Protein AF-A0A432CMN3-F1 (afdb_monomer_lite)

Organism: NCBI:txid2497483

Radius of gyration: 29.43 Å; chains: 1; bounding box: 91×29×81 Å

pLDDT: mean 84.62, std 9.12, range [39.41, 92.88]

Secondary structure (DSSP, 8-state):
--------HHHHHHHHHHHHHHHHHHHHHHHHHHHHHHHHHHHHHHHHHHHHHHHHHHHHHHHHHHHHHHHHHT-S-HHHHHHHHHHHHHHHHHHHHHHHHHHHHHHHHHHHHHHHHHHHHHT-S-TTSHHHHHHHHHHHHHHHHHHHHHHHHHHHHHHHHHHHHHHHHHHHHHHHHHHHTGGG--HHHHHHHHHHHHHHHHHHHTT--

Structure (mmCIF, N/CA/C/O backbone):
data_AF-A0A432CMN3-F1
#
_entry.id   AF-A0A432CMN3-F1
#
loop_
_atom_site.group_PDB
_atom_site.id
_atom_site.type_symbol
_atom_site.label_atom_id
_atom_site.label_alt_id
_atom_site.label_comp_id
_atom_site.label_asym_id
_atom_site.label_entity_id
_atom_site.label_seq_id
_atom_site.pdbx_PDB_ins_code
_atom_site.Cartn_x
_atom_site.Cartn_y
_atom_site.Cartn_z
_atom_site.occupancy
_atom_site.B_iso_or_equiv
_atom_site.auth_seq_id
_atom_site.auth_comp_id
_atom_site.auth_asym_id
_atom_site.auth_atom_id
_atom_site.pdbx_PDB_model_num
ATOM 1 N N . MET A 1 1 ? 65.359 -0.705 -47.516 1.00 39.41 1 MET A N 1
ATOM 2 C CA . MET A 1 1 ? 64.298 -1.625 -47.061 1.00 39.41 1 MET A CA 1
ATOM 3 C C . MET A 1 1 ? 63.361 -0.829 -46.170 1.00 39.41 1 MET A C 1
ATOM 5 O O . MET A 1 1 ? 63.712 -0.574 -45.031 1.00 39.41 1 MET A O 1
ATOM 9 N N . ASN A 1 2 ? 62.244 -0.348 -46.722 1.00 42.97 2 ASN A N 1
ATOM 10 C CA . ASN A 1 2 ? 61.180 0.298 -45.952 1.00 42.97 2 ASN A CA 1
ATOM 11 C C . ASN A 1 2 ? 60.085 -0.745 -45.738 1.00 42.97 2 ASN A C 1
ATOM 13 O O . ASN A 1 2 ? 59.292 -0.998 -46.639 1.00 42.97 2 ASN A O 1
ATOM 17 N N . THR A 1 3 ? 60.070 -1.381 -44.573 1.00 46.91 3 THR A N 1
ATOM 18 C CA . THR A 1 3 ? 58.904 -2.129 -44.101 1.00 46.91 3 THR A CA 1
ATOM 19 C C . THR A 1 3 ? 57.932 -1.119 -43.507 1.00 46.91 3 THR A C 1
ATOM 21 O O . THR A 1 3 ? 58.149 -0.627 -42.400 1.00 46.91 3 THR A O 1
ATOM 24 N N . GLN A 1 4 ? 56.891 -0.757 -44.263 1.00 52.03 4 GLN A N 1
ATOM 25 C CA . GLN A 1 4 ? 55.704 -0.154 -43.660 1.00 52.03 4 GLN A CA 1
ATOM 26 C C . GLN A 1 4 ? 55.142 -1.150 -42.635 1.00 52.03 4 GLN A C 1
ATOM 28 O O . GLN A 1 4 ? 55.088 -2.342 -42.939 1.00 52.03 4 GLN A O 1
ATOM 33 N N . PRO A 1 5 ? 54.740 -0.701 -41.436 1.00 54.44 5 PRO A N 1
ATOM 34 C CA . PRO A 1 5 ? 54.029 -1.572 -40.521 1.00 54.44 5 PRO A CA 1
ATOM 35 C C . PRO A 1 5 ? 52.682 -1.911 -41.163 1.00 54.44 5 PRO A C 1
ATOM 37 O O . PRO A 1 5 ? 51.894 -1.009 -41.453 1.00 54.44 5 PRO A O 1
ATOM 40 N N . GLU A 1 6 ? 52.442 -3.196 -41.427 1.00 57.91 6 GLU A N 1
ATOM 41 C CA . GLU A 1 6 ? 51.113 -3.689 -41.780 1.00 57.91 6 GLU A CA 1
ATOM 42 C C . GLU A 1 6 ? 50.164 -3.303 -40.644 1.00 57.91 6 GLU A C 1
ATOM 44 O O . GLU A 1 6 ? 50.292 -3.758 -39.506 1.00 57.91 6 GLU A O 1
ATOM 49 N N . LEU A 1 7 ? 49.243 -2.386 -40.938 1.00 59.38 7 LEU A N 1
ATOM 50 C CA . LEU A 1 7 ? 48.128 -2.084 -40.056 1.00 59.38 7 LEU A CA 1
ATOM 51 C C . LEU A 1 7 ? 47.333 -3.381 -39.891 1.00 59.38 7 LEU A C 1
ATOM 53 O O . LEU A 1 7 ? 46.747 -3.870 -40.855 1.00 59.38 7 LEU A O 1
ATOM 57 N N . ASN A 1 8 ? 47.332 -3.941 -38.679 1.00 74.00 8 ASN A N 1
ATOM 58 C CA . ASN A 1 8 ? 46.497 -5.085 -38.324 1.00 74.00 8 ASN A CA 1
ATOM 59 C C . ASN A 1 8 ? 45.034 -4.624 -38.235 1.00 74.00 8 ASN A C 1
ATOM 61 O O . ASN A 1 8 ? 44.508 -4.320 -37.163 1.00 74.00 8 ASN A O 1
ATOM 65 N N . ILE A 1 9 ? 44.430 -4.484 -39.411 1.00 76.75 9 ILE A N 1
ATOM 66 C CA . ILE A 1 9 ? 43.058 -4.031 -39.618 1.00 76.75 9 ILE A CA 1
ATOM 67 C C . ILE A 1 9 ? 42.076 -5.029 -38.990 1.00 76.75 9 ILE A C 1
ATOM 69 O O . ILE A 1 9 ? 41.118 -4.607 -38.347 1.00 76.75 9 ILE A O 1
ATOM 73 N N . ASP A 1 10 ? 42.365 -6.327 -39.080 1.00 77.88 10 ASP A N 1
ATOM 74 C CA . ASP A 1 10 ? 41.528 -7.387 -38.509 1.00 77.88 10 ASP A CA 1
ATOM 75 C C . ASP A 1 10 ? 41.490 -7.303 -36.977 1.00 77.88 10 ASP A C 1
ATOM 77 O O . ASP A 1 10 ? 40.419 -7.220 -36.381 1.00 77.88 10 ASP A O 1
ATOM 81 N N . GLY A 1 11 ? 42.651 -7.157 -36.331 1.00 78.25 11 GLY A N 1
ATOM 82 C CA . GLY A 1 11 ? 42.733 -6.954 -34.882 1.00 78.25 11 GLY A CA 1
ATOM 83 C C . GLY A 1 11 ? 42.087 -5.646 -34.405 1.00 78.25 11 GLY A C 1
ATOM 84 O O . GLY A 1 11 ? 41.634 -5.552 -33.264 1.00 78.25 11 GLY A O 1
ATOM 85 N N . PHE A 1 12 ? 42.011 -4.621 -35.258 1.00 81.00 12 PHE A N 1
ATOM 86 C CA . PHE A 1 12 ? 41.266 -3.396 -34.958 1.00 81.00 12 PHE A CA 1
ATOM 87 C C . PHE A 1 12 ? 39.748 -3.624 -35.010 1.00 81.00 12 PHE A C 1
ATOM 89 O O . PHE A 1 12 ? 39.041 -3.201 -34.091 1.00 81.00 12 PHE A O 1
ATOM 96 N N . PHE A 1 13 ? 39.244 -4.324 -36.030 1.00 81.44 13 PHE A N 1
ATOM 97 C CA . PHE A 1 13 ? 37.825 -4.670 -36.135 1.00 81.44 13 PHE A CA 1
ATOM 98 C C . PHE A 1 13 ? 37.369 -5.617 -35.021 1.00 81.44 13 PHE A C 1
ATOM 100 O O . PHE A 1 13 ? 36.331 -5.359 -34.411 1.00 81.44 13 PHE A O 1
ATOM 107 N N . ASP A 1 14 ? 38.169 -6.625 -34.675 1.00 82.62 14 ASP A N 1
ATOM 108 C CA . ASP A 1 14 ? 37.874 -7.556 -33.579 1.00 82.62 14 ASP A CA 1
ATOM 109 C C . ASP A 1 14 ? 37.750 -6.833 -32.231 1.00 82.62 14 ASP A C 1
ATOM 111 O O . ASP A 1 14 ? 36.830 -7.094 -31.451 1.00 82.62 14 ASP A O 1
ATOM 115 N N . ASN A 1 15 ? 38.622 -5.854 -31.973 1.00 83.88 15 ASN A N 1
ATOM 116 C CA . ASN A 1 15 ? 38.548 -5.021 -30.771 1.00 83.88 15 ASN A CA 1
ATOM 117 C C . ASN A 1 15 ? 37.275 -4.162 -30.732 1.00 83.88 15 ASN A C 1
ATOM 119 O O . ASN A 1 15 ? 36.664 -3.998 -29.671 1.00 83.88 15 ASN A O 1
ATOM 123 N N . ILE A 1 16 ? 36.856 -3.615 -31.878 1.00 80.75 16 ILE A N 1
ATOM 124 C CA . ILE A 1 16 ? 35.612 -2.844 -31.984 1.00 80.75 16 ILE A CA 1
ATOM 125 C C . ILE A 1 16 ? 34.403 -3.743 -31.717 1.00 80.75 16 ILE A C 1
ATOM 127 O O . ILE A 1 16 ? 33.554 -3.383 -30.899 1.00 80.75 16 ILE A O 1
ATOM 131 N N . ILE A 1 17 ? 34.334 -4.905 -32.369 1.00 81.50 17 ILE A N 1
ATOM 132 C CA . ILE A 1 17 ? 33.237 -5.869 -32.217 1.00 81.50 17 ILE A CA 1
ATOM 133 C C . ILE A 1 17 ? 33.134 -6.313 -30.755 1.00 81.50 17 ILE A C 1
ATOM 135 O O . ILE A 1 17 ? 32.081 -6.138 -30.143 1.00 81.50 17 ILE A O 1
ATOM 139 N N . THR A 1 18 ? 34.247 -6.740 -30.153 1.00 84.88 18 THR A N 1
ATOM 140 C CA . THR A 1 18 ? 34.306 -7.176 -28.747 1.00 84.88 18 THR A CA 1
ATOM 141 C C . THR A 1 18 ? 33.832 -6.080 -27.782 1.00 84.88 18 THR A C 1
ATOM 143 O O . THR A 1 18 ? 33.110 -6.338 -26.815 1.00 84.88 18 THR A O 1
ATOM 146 N N . SER A 1 19 ? 34.198 -4.819 -28.040 1.00 84.69 19 SER A N 1
ATOM 147 C CA . SER A 1 19 ? 33.755 -3.670 -27.239 1.00 84.69 19 SER A CA 1
ATOM 148 C C . SER A 1 19 ? 32.240 -3.447 -27.329 1.00 84.69 19 SER A C 1
ATOM 150 O O . SER A 1 19 ? 31.579 -3.217 -26.309 1.00 84.69 19 SER A O 1
ATOM 152 N N . TYR A 1 20 ? 31.662 -3.548 -28.530 1.00 81.75 20 TYR A N 1
ATOM 153 C CA . TYR A 1 20 ? 30.214 -3.446 -28.719 1.00 81.75 20 TYR A CA 1
ATOM 154 C C . TYR A 1 20 ? 29.462 -4.613 -28.079 1.00 81.75 20 TYR A C 1
ATOM 156 O O . TYR A 1 20 ? 28.492 -4.371 -27.361 1.00 81.75 20 TYR A O 1
ATOM 164 N N . GLU A 1 21 ? 29.931 -5.847 -28.259 1.00 80.19 21 GLU A N 1
ATOM 165 C CA . GLU A 1 21 ? 29.356 -7.039 -27.628 1.00 80.19 21 GLU A CA 1
ATOM 166 C C . GLU A 1 21 ? 29.358 -6.919 -26.102 1.00 80.19 21 GLU A C 1
ATOM 168 O O . GLU A 1 21 ? 28.322 -7.114 -25.465 1.00 80.19 21 GLU A O 1
ATOM 173 N N . SER A 1 22 ? 30.470 -6.472 -25.507 1.00 82.94 22 SER A N 1
ATOM 174 C CA . SER A 1 22 ? 30.559 -6.232 -24.062 1.00 82.94 22 SER A CA 1
ATOM 175 C C . SER A 1 22 ? 29.538 -5.196 -23.578 1.00 82.94 22 SER A C 1
ATOM 177 O O . SER A 1 22 ? 28.920 -5.358 -22.523 1.00 82.94 22 SER A O 1
ATOM 179 N N . ARG A 1 23 ? 29.321 -4.118 -24.341 1.00 80.12 23 ARG A N 1
ATOM 180 C CA . ARG A 1 23 ? 28.322 -3.090 -24.006 1.00 80.12 23 ARG A CA 1
ATOM 181 C C . ARG A 1 23 ? 26.896 -3.622 -24.123 1.00 80.12 23 ARG A C 1
ATOM 183 O O . ARG A 1 23 ? 26.091 -3.343 -23.238 1.00 80.12 23 ARG A O 1
ATOM 190 N N . ILE A 1 24 ? 26.593 -4.393 -25.167 1.00 80.88 24 ILE A N 1
ATOM 191 C CA . ILE A 1 24 ? 25.286 -5.041 -25.353 1.00 80.88 24 ILE A CA 1
ATOM 192 C C . ILE A 1 24 ? 25.012 -6.002 -24.198 1.00 80.88 24 ILE A C 1
ATOM 194 O O . ILE A 1 24 ? 23.943 -5.938 -23.593 1.00 80.88 24 ILE A O 1
ATOM 198 N N . GLN A 1 25 ? 25.994 -6.825 -23.832 1.00 82.75 25 GLN A N 1
ATOM 199 C CA . GLN A 1 25 ? 25.872 -7.768 -22.727 1.00 82.75 25 GLN A CA 1
ATOM 200 C C . GLN A 1 25 ? 25.609 -7.048 -21.399 1.00 82.75 25 GLN A C 1
ATOM 202 O O . GLN A 1 25 ? 24.698 -7.427 -20.670 1.00 82.75 25 GLN A O 1
ATOM 207 N N . LYS A 1 26 ? 26.324 -5.950 -21.111 1.00 85.06 26 LYS A N 1
ATOM 208 C CA . LYS A 1 26 ? 26.058 -5.118 -19.923 1.00 85.06 26 LYS A CA 1
ATOM 209 C C . LYS A 1 26 ? 24.624 -4.585 -19.901 1.00 85.06 26 LYS A C 1
ATOM 211 O O . LYS A 1 26 ? 23.975 -4.646 -18.861 1.00 85.06 26 LYS A O 1
ATOM 216 N N . ILE A 1 27 ? 24.118 -4.090 -21.033 1.00 82.06 27 ILE A N 1
ATOM 217 C CA . ILE A 1 27 ? 22.735 -3.597 -21.146 1.00 82.06 27 ILE A CA 1
ATOM 218 C C . ILE A 1 27 ? 21.735 -4.733 -20.888 1.00 82.06 27 ILE A C 1
ATOM 220 O O . ILE A 1 27 ? 20.786 -4.554 -20.126 1.00 82.06 27 ILE A O 1
ATOM 224 N N . GLN A 1 28 ? 21.963 -5.914 -21.468 1.00 82.19 28 GLN A N 1
ATOM 225 C CA . GLN A 1 28 ? 21.121 -7.091 -21.246 1.00 82.19 28 GLN A CA 1
ATOM 226 C C . GLN A 1 28 ? 21.107 -7.519 -19.774 1.00 82.19 28 GLN A C 1
ATOM 228 O O . GLN A 1 28 ? 20.029 -7.717 -19.215 1.00 82.19 28 GLN A O 1
ATOM 233 N N . THR A 1 29 ? 22.271 -7.588 -19.121 1.00 85.50 29 THR A N 1
ATOM 234 C CA . THR A 1 29 ? 22.374 -7.912 -17.690 1.00 85.50 29 THR A CA 1
ATOM 235 C C . THR A 1 29 ? 21.619 -6.906 -16.821 1.00 85.50 29 THR A C 1
ATOM 237 O O . THR A 1 29 ? 20.945 -7.305 -15.872 1.00 85.50 29 THR A O 1
ATOM 240 N N . VAL A 1 30 ? 21.684 -5.609 -17.142 1.00 83.69 30 VAL A N 1
ATOM 241 C CA . VAL A 1 30 ? 20.944 -4.568 -16.410 1.00 83.69 30 VAL A CA 1
ATOM 242 C C . VAL A 1 30 ? 19.432 -4.765 -16.544 1.00 83.69 30 VAL A C 1
ATOM 244 O O . VAL A 1 30 ? 18.728 -4.709 -15.537 1.00 83.69 30 VAL A O 1
ATOM 247 N N . PHE A 1 31 ? 18.923 -5.058 -17.745 1.00 83.50 31 PHE A N 1
ATOM 248 C CA . PHE A 1 31 ? 17.491 -5.312 -17.935 1.00 83.50 31 PHE A CA 1
ATOM 249 C C . PHE A 1 31 ? 17.013 -6.591 -17.244 1.00 83.50 31 PHE A C 1
ATOM 251 O O . PHE A 1 31 ? 15.987 -6.554 -16.571 1.00 83.50 31 PHE A O 1
ATOM 258 N N . GLN A 1 32 ? 17.777 -7.681 -17.322 1.00 85.56 32 GLN A N 1
ATOM 259 C CA . GLN A 1 32 ? 17.473 -8.915 -16.584 1.00 85.56 32 GLN A CA 1
ATOM 260 C C . GLN A 1 32 ? 17.449 -8.675 -15.068 1.00 85.56 32 GLN A C 1
ATOM 262 O O . GLN A 1 32 ? 16.545 -9.124 -14.369 1.00 85.56 32 GLN A O 1
ATOM 267 N N . SER A 1 33 ? 18.409 -7.903 -14.553 1.00 82.81 33 SER A N 1
ATOM 268 C CA . SER A 1 33 ? 18.442 -7.531 -13.133 1.00 82.81 33 SER A CA 1
ATOM 269 C C . SER A 1 33 ? 17.218 -6.698 -12.735 1.00 82.81 33 SER A C 1
ATOM 271 O O . SER A 1 33 ? 16.654 -6.909 -11.666 1.00 82.81 33 SER A O 1
ATOM 273 N N . SER A 1 34 ? 16.764 -5.786 -13.601 1.00 80.81 34 SER A N 1
ATOM 274 C CA . SER A 1 34 ? 15.552 -4.986 -13.375 1.00 80.81 34 SER A CA 1
ATOM 275 C C . SER A 1 34 ? 14.272 -5.830 -13.353 1.00 80.81 34 SER A C 1
ATOM 277 O O . SER A 1 34 ? 13.372 -5.556 -12.557 1.00 80.81 34 SER A O 1
ATOM 279 N N . GLU A 1 35 ? 14.173 -6.844 -14.212 1.00 82.00 35 GLU A N 1
ATOM 280 C CA . GLU A 1 35 ? 13.052 -7.793 -14.223 1.00 82.00 35 GLU A CA 1
ATOM 281 C C . GLU A 1 35 ? 13.011 -8.588 -12.903 1.00 82.00 35 GLU A C 1
ATOM 283 O O . GLU A 1 35 ? 11.974 -8.616 -12.240 1.00 82.00 35 GLU A O 1
ATOM 288 N N . ASN A 1 36 ? 14.161 -9.085 -12.433 1.00 82.12 36 ASN A N 1
ATOM 289 C CA . ASN A 1 36 ? 14.278 -9.777 -11.140 1.00 82.12 36 ASN A CA 1
ATOM 290 C C . ASN A 1 36 ? 13.918 -8.879 -9.939 1.00 82.12 36 ASN A C 1
ATOM 292 O O . ASN A 1 36 ? 13.285 -9.331 -8.982 1.00 82.12 36 ASN A O 1
ATOM 296 N N . ILE A 1 37 ? 14.306 -7.596 -9.967 1.00 82.38 37 ILE A N 1
ATOM 297 C CA . ILE A 1 37 ? 13.928 -6.613 -8.933 1.00 82.38 37 ILE A CA 1
ATOM 298 C C . ILE A 1 37 ? 12.411 -6.413 -8.912 1.00 82.38 37 ILE A C 1
ATOM 300 O O . ILE A 1 37 ? 11.815 -6.309 -7.839 1.00 82.38 37 ILE A O 1
ATOM 304 N N . THR A 1 38 ? 11.780 -6.378 -10.084 1.00 81.50 38 THR A N 1
ATOM 305 C CA . THR A 1 38 ? 10.327 -6.226 -10.207 1.00 81.50 38 THR A CA 1
ATOM 306 C C . THR A 1 38 ? 9.607 -7.431 -9.601 1.00 81.50 38 THR A C 1
ATOM 308 O O . THR A 1 38 ? 8.722 -7.257 -8.767 1.00 81.50 38 THR A O 1
ATOM 311 N N . GLU A 1 39 ? 10.033 -8.651 -9.932 1.00 83.19 39 GLU A N 1
ATOM 312 C CA . GLU A 1 39 ? 9.494 -9.884 -9.342 1.00 83.19 39 GLU A CA 1
ATOM 313 C C . GLU A 1 39 ? 9.675 -9.917 -7.814 1.00 83.19 39 GLU A C 1
ATOM 315 O O . GLU A 1 39 ? 8.724 -10.155 -7.065 1.00 83.19 39 GLU A O 1
ATOM 320 N N . SER A 1 40 ? 10.870 -9.562 -7.336 1.00 84.25 40 SER A N 1
ATOM 321 C CA . SER A 1 40 ? 11.162 -9.445 -5.901 1.00 84.25 40 SER A CA 1
ATOM 322 C C . SER A 1 40 ? 10.275 -8.399 -5.211 1.00 84.25 40 SER A C 1
ATOM 324 O O . SER A 1 40 ? 9.876 -8.585 -4.062 1.00 84.25 40 SER A O 1
ATOM 326 N N . SER A 1 41 ? 9.918 -7.319 -5.910 1.00 85.38 41 SER A N 1
ATOM 327 C CA . SER A 1 41 ? 9.038 -6.267 -5.389 1.00 85.38 41 SER A CA 1
ATOM 328 C C . SER A 1 41 ? 7.590 -6.741 -5.240 1.00 85.38 41 SER A C 1
ATOM 330 O O . SER A 1 41 ? 6.938 -6.380 -4.262 1.00 85.38 41 SER A O 1
ATOM 332 N N . TYR A 1 42 ? 7.090 -7.599 -6.136 1.00 86.69 42 TYR A N 1
ATOM 333 C CA . TYR A 1 42 ? 5.781 -8.242 -5.953 1.00 86.69 42 TYR A CA 1
ATOM 334 C C . TYR A 1 42 ? 5.784 -9.256 -4.803 1.00 86.69 42 TYR A C 1
ATOM 336 O O . TYR A 1 42 ? 4.806 -9.349 -4.064 1.00 86.69 42 TYR A O 1
ATOM 344 N N . SER A 1 43 ? 6.884 -9.983 -4.597 1.00 87.75 43 SER A N 1
ATOM 345 C CA . SER A 1 43 ? 7.038 -10.834 -3.408 1.00 87.75 43 SER A CA 1
ATOM 346 C C . SER A 1 43 ? 7.000 -10.000 -2.120 1.00 87.75 43 SER A C 1
ATOM 348 O O . SER A 1 43 ? 6.259 -10.310 -1.184 1.00 87.75 43 SER A O 1
ATOM 350 N N . LEU A 1 44 ? 7.708 -8.865 -2.105 1.00 87.00 44 LEU A N 1
ATOM 351 C CA . LEU A 1 44 ? 7.647 -7.905 -1.004 1.00 87.00 44 LEU A CA 1
ATOM 352 C C . LEU A 1 44 ? 6.228 -7.349 -0.805 1.00 87.00 44 LEU A C 1
ATOM 354 O O . LEU A 1 44 ? 5.796 -7.211 0.336 1.00 87.00 44 LEU A O 1
ATOM 358 N N . PHE A 1 45 ? 5.481 -7.090 -1.883 1.00 88.00 45 PHE A N 1
ATOM 359 C CA . PHE A 1 45 ? 4.066 -6.707 -1.812 1.00 88.00 45 PHE A CA 1
ATOM 360 C C . PHE A 1 45 ? 3.222 -7.770 -1.106 1.00 88.00 45 PHE A C 1
ATOM 362 O O . PHE A 1 45 ? 2.420 -7.425 -0.241 1.00 88.00 45 PHE A O 1
ATOM 369 N N . GLY A 1 46 ? 3.449 -9.054 -1.392 1.00 86.75 46 GLY A N 1
ATOM 370 C CA . GLY A 1 46 ? 2.808 -10.151 -0.665 1.00 86.75 46 GLY A CA 1
ATOM 371 C C . GLY A 1 46 ? 3.070 -10.087 0.844 1.00 86.75 46 GLY A C 1
ATOM 372 O O . GLY A 1 46 ? 2.134 -10.186 1.637 1.00 86.75 46 GLY A O 1
ATOM 373 N N . ASN A 1 47 ? 4.319 -9.841 1.247 1.00 87.88 47 ASN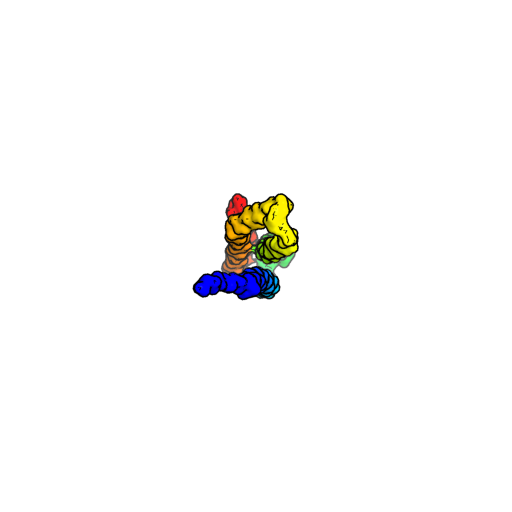 A N 1
ATOM 374 C CA . ASN A 1 47 ? 4.683 -9.702 2.660 1.00 87.88 47 ASN A CA 1
ATOM 375 C C . ASN A 1 47 ? 4.029 -8.479 3.312 1.00 87.88 47 ASN A C 1
ATOM 377 O O . ASN A 1 47 ? 3.476 -8.595 4.402 1.00 87.88 47 ASN A O 1
ATOM 381 N N . VAL A 1 48 ? 4.039 -7.330 2.632 1.00 87.12 48 VAL A N 1
ATOM 382 C CA . VAL A 1 48 ? 3.379 -6.106 3.106 1.00 87.12 48 VAL A CA 1
ATOM 383 C C . VAL A 1 48 ? 1.885 -6.341 3.300 1.00 87.12 48 VAL A C 1
ATOM 385 O O . VAL A 1 48 ? 1.355 -6.033 4.362 1.00 87.12 48 VAL A O 1
ATOM 388 N N . ASN A 1 49 ? 1.213 -6.937 2.316 1.00 87.56 49 ASN A N 1
ATOM 389 C CA . ASN A 1 49 ? -0.207 -7.259 2.405 1.00 87.56 49 ASN A CA 1
ATOM 390 C C . ASN A 1 49 ? -0.499 -8.209 3.580 1.00 87.56 49 ASN A C 1
ATOM 392 O O . ASN A 1 49 ? -1.472 -8.023 4.307 1.00 87.56 49 ASN A O 1
ATOM 396 N N . ASN A 1 50 ? 0.359 -9.203 3.820 1.00 88.88 50 ASN A N 1
ATOM 397 C CA . ASN A 1 50 ? 0.222 -10.081 4.981 1.00 88.88 50 ASN A CA 1
ATOM 398 C C . ASN A 1 50 ? 0.355 -9.304 6.298 1.00 88.88 50 ASN A C 1
ATOM 400 O O . ASN A 1 50 ? -0.519 -9.430 7.153 1.00 88.88 50 ASN A O 1
ATOM 404 N N . SER A 1 51 ? 1.373 -8.451 6.438 1.00 88.81 51 SER A N 1
ATOM 405 C CA . SER A 1 51 ? 1.557 -7.621 7.636 1.00 88.81 51 SER A CA 1
ATOM 406 C C . SER A 1 51 ? 0.393 -6.653 7.864 1.00 88.81 51 SER A C 1
ATOM 408 O O . SER A 1 51 ? -0.072 -6.507 8.991 1.00 88.81 51 SER A O 1
ATOM 410 N N . LEU A 1 52 ? -0.136 -6.025 6.810 1.00 89.06 52 LEU A N 1
ATOM 411 C CA . LEU A 1 52 ? -1.320 -5.166 6.914 1.00 89.06 52 LEU A CA 1
ATOM 412 C C . LEU A 1 52 ? -2.551 -5.952 7.388 1.00 89.06 52 LEU A C 1
ATOM 414 O O . LEU A 1 52 ? -3.290 -5.475 8.247 1.00 89.06 52 LEU A O 1
ATOM 418 N N . ASN A 1 53 ? -2.746 -7.175 6.888 1.00 87.94 53 ASN A N 1
ATOM 419 C CA . ASN A 1 53 ? -3.831 -8.048 7.341 1.00 87.94 53 ASN A CA 1
ATOM 420 C C . ASN A 1 53 ? -3.669 -8.480 8.807 1.00 87.94 53 ASN A C 1
ATOM 422 O O . ASN A 1 53 ? -4.663 -8.579 9.525 1.00 87.94 53 ASN A O 1
ATOM 426 N N . GLU A 1 54 ? -2.447 -8.751 9.270 1.00 90.50 54 GLU A N 1
ATOM 427 C CA . GLU A 1 54 ? -2.178 -9.061 10.681 1.00 90.50 54 GLU A CA 1
ATOM 428 C C . GLU A 1 54 ? -2.547 -7.888 11.596 1.00 90.50 54 GLU A C 1
ATOM 430 O O . GLU A 1 54 ? -3.217 -8.088 12.610 1.00 90.50 54 GLU A O 1
ATOM 435 N N . LEU A 1 55 ? -2.205 -6.664 11.190 1.00 89.50 55 LEU A N 1
ATOM 436 C CA . LEU A 1 55 ? -2.571 -5.444 11.908 1.00 89.50 55 LEU A CA 1
ATOM 437 C C . LEU A 1 55 ? -4.096 -5.254 11.972 1.00 89.50 55 LEU A C 1
ATOM 439 O O . LEU A 1 55 ? -4.629 -4.916 13.029 1.00 89.50 55 LEU A O 1
ATOM 443 N N . THR A 1 56 ? -4.828 -5.526 10.888 1.00 85.88 56 THR A N 1
ATOM 444 C CA . THR A 1 56 ? -6.302 -5.501 10.910 1.00 85.88 56 THR A CA 1
ATOM 445 C C . THR A 1 56 ? -6.873 -6.530 11.890 1.00 85.88 56 THR A C 1
ATOM 447 O O . THR A 1 56 ? -7.738 -6.187 12.699 1.00 85.88 56 THR A O 1
ATOM 450 N N . LYS A 1 57 ? -6.354 -7.766 11.886 1.00 88.81 57 LYS A N 1
ATOM 451 C CA . LYS A 1 57 ? -6.796 -8.833 12.803 1.00 88.81 57 LYS A CA 1
ATOM 452 C C . LYS A 1 57 ? -6.600 -8.465 14.271 1.00 88.81 57 LYS A C 1
ATOM 454 O O . LYS A 1 57 ? -7.426 -8.821 15.108 1.00 88.81 57 LYS A O 1
ATOM 459 N N . GLU A 1 58 ? -5.531 -7.747 14.601 1.00 91.19 58 GLU A N 1
ATOM 460 C CA . GLU A 1 58 ? -5.289 -7.276 15.966 1.00 91.19 58 GLU A CA 1
ATOM 461 C C . GLU A 1 58 ? -6.438 -6.386 16.472 1.00 91.19 58 GLU A C 1
ATOM 463 O O . GLU A 1 58 ? -6.974 -6.600 17.565 1.00 91.19 58 GLU A O 1
ATOM 468 N N . ILE A 1 59 ? -6.895 -5.446 15.639 1.00 87.94 59 ILE A N 1
ATOM 469 C CA . ILE A 1 59 ? -8.028 -4.571 15.964 1.00 87.94 59 ILE A CA 1
ATOM 470 C C . ILE A 1 59 ? -9.322 -5.385 16.082 1.00 87.94 59 ILE A C 1
ATOM 472 O O . ILE A 1 59 ? -10.106 -5.163 17.009 1.00 87.94 59 ILE A O 1
ATOM 476 N N . GLU A 1 60 ? -9.551 -6.354 15.192 1.00 89.38 60 GLU A N 1
ATOM 477 C CA . GLU A 1 60 ? -10.723 -7.238 15.245 1.00 89.38 60 GLU A CA 1
ATOM 478 C C . GLU A 1 60 ? -10.790 -8.041 16.552 1.00 89.38 60 GLU A C 1
ATOM 480 O O . GLU A 1 60 ? -11.867 -8.172 17.148 1.00 89.38 60 GLU A O 1
ATOM 485 N N . ILE A 1 61 ? -9.647 -8.534 17.039 1.00 91.44 61 ILE A N 1
ATOM 486 C CA . ILE A 1 61 ? -9.542 -9.252 18.315 1.00 91.44 61 ILE A CA 1
ATOM 487 C C . ILE A 1 61 ? -9.910 -8.327 19.478 1.00 91.44 61 ILE A C 1
ATOM 489 O O . ILE A 1 61 ? -10.744 -8.687 20.316 1.00 91.44 61 ILE A O 1
ATOM 493 N N . LEU A 1 62 ? -9.327 -7.126 19.539 1.00 91.00 62 LEU A N 1
ATOM 494 C CA . LEU A 1 62 ? -9.626 -6.161 20.601 1.00 91.00 62 LEU A CA 1
ATOM 495 C C . LEU A 1 62 ? -11.095 -5.721 20.576 1.00 91.00 62 LEU A C 1
ATOM 497 O O . LEU A 1 62 ? -11.741 -5.650 21.623 1.00 91.00 62 LEU A O 1
ATOM 501 N N . ASN A 1 63 ? -11.650 -5.488 19.389 1.00 89.69 63 ASN A N 1
ATOM 502 C CA . ASN A 1 63 ? -13.057 -5.152 19.207 1.00 89.69 63 ASN A CA 1
ATOM 503 C C . ASN A 1 63 ? -13.985 -6.287 19.656 1.00 89.69 63 ASN A C 1
ATOM 505 O O . ASN A 1 63 ? -14.972 -6.038 20.345 1.00 89.69 63 ASN A O 1
ATOM 509 N N . SER A 1 64 ? -13.656 -7.537 19.327 1.00 89.06 64 SER A N 1
ATOM 510 C CA . SER A 1 64 ? -14.437 -8.700 19.764 1.00 89.06 64 SER A CA 1
ATOM 511 C C . SER A 1 64 ? -14.470 -8.797 21.292 1.00 89.06 64 SER A C 1
ATOM 513 O O . SER A 1 64 ? -15.545 -8.887 21.886 1.00 89.06 64 SER A O 1
ATOM 515 N N . ARG A 1 65 ? -13.313 -8.634 21.949 1.00 89.81 65 ARG A N 1
ATOM 516 C CA . ARG A 1 65 ? -13.208 -8.592 23.420 1.00 89.81 65 ARG A CA 1
ATOM 517 C C . ARG A 1 65 ? -14.003 -7.441 24.038 1.00 89.81 65 ARG A C 1
ATOM 519 O O . ARG A 1 65 ? -14.622 -7.602 25.094 1.00 89.81 65 ARG A O 1
ATOM 526 N N . LEU A 1 66 ? -13.994 -6.274 23.397 1.00 88.81 66 LEU A N 1
ATOM 527 C CA . LEU A 1 66 ? -14.738 -5.106 23.862 1.00 88.81 66 LEU A CA 1
ATOM 528 C C . LEU A 1 66 ? -16.249 -5.333 23.7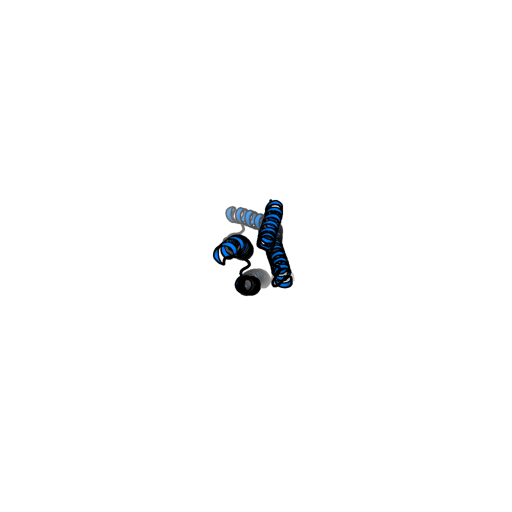32 1.00 88.81 66 LEU A C 1
ATOM 530 O O . LEU A 1 66 ? -16.997 -5.044 24.665 1.00 88.81 66 LEU A O 1
ATOM 534 N N . SER A 1 67 ? -16.689 -5.915 22.615 1.00 87.44 67 SER A N 1
ATOM 535 C CA . SER A 1 67 ? -18.084 -6.293 22.384 1.00 87.44 67 SER A CA 1
ATOM 536 C C . SER A 1 67 ? -18.588 -7.281 23.440 1.00 87.44 67 SER A C 1
ATOM 538 O O . SER A 1 67 ? -19.660 -7.080 24.010 1.00 87.44 67 SER A O 1
ATOM 540 N N . GLU A 1 68 ? -17.794 -8.304 23.766 1.00 86.00 68 GLU A N 1
ATOM 541 C CA . GLU A 1 68 ? -18.118 -9.275 24.817 1.00 86.00 68 GLU A CA 1
ATOM 542 C C . GLU A 1 68 ? -18.224 -8.628 26.201 1.00 86.00 68 GLU A C 1
ATOM 544 O O . GLU A 1 68 ? -19.166 -8.913 26.942 1.00 86.00 68 GLU A O 1
ATOM 549 N N . THR A 1 69 ? -17.289 -7.738 26.545 1.00 85.19 69 THR A N 1
ATOM 550 C CA . THR A 1 69 ? -17.313 -6.991 27.813 1.00 85.19 69 THR A CA 1
ATOM 551 C C . THR A 1 69 ? -18.590 -6.156 27.925 1.00 85.19 69 THR A C 1
ATOM 553 O O . THR A 1 69 ? -19.305 -6.227 28.922 1.00 85.19 69 THR A O 1
ATOM 556 N N . LEU A 1 70 ? -18.947 -5.415 26.875 1.00 83.94 70 LEU A N 1
ATOM 557 C CA . LEU A 1 70 ? -20.163 -4.598 26.859 1.00 83.94 70 LEU A CA 1
ATOM 558 C C . LEU A 1 70 ? -21.443 -5.437 26.927 1.00 83.94 70 LEU A C 1
ATOM 560 O O . LEU A 1 70 ? -22.406 -5.026 27.575 1.00 83.94 70 LEU A O 1
ATOM 564 N N . ALA A 1 71 ? -21.452 -6.606 26.281 1.00 81.44 71 ALA A N 1
ATOM 565 C CA . ALA A 1 71 ? -22.583 -7.525 26.310 1.00 81.44 71 ALA A CA 1
ATOM 566 C C . ALA A 1 71 ? -22.812 -8.108 27.712 1.00 81.44 71 ALA A C 1
ATOM 568 O O . ALA A 1 71 ? -23.956 -8.148 28.162 1.00 81.44 71 ALA A O 1
ATOM 569 N N . LYS A 1 72 ? -21.743 -8.502 28.420 1.00 80.56 72 LYS A N 1
ATOM 570 C CA . LYS A 1 72 ? -21.822 -9.012 29.803 1.00 80.56 72 LYS A CA 1
ATOM 571 C C . LYS A 1 72 ? -22.406 -7.984 30.770 1.00 80.56 72 LYS A C 1
ATOM 573 O O . LYS A 1 72 ? -23.187 -8.346 31.642 1.00 80.56 72 LYS A O 1
ATOM 578 N N . ASN A 1 73 ? -22.078 -6.712 30.568 1.00 75.38 73 ASN A N 1
ATOM 579 C CA . ASN A 1 73 ? -22.481 -5.631 31.468 1.00 75.38 73 ASN A CA 1
ATOM 580 C C . ASN A 1 73 ? -23.817 -4.979 31.099 1.00 75.38 73 ASN A C 1
ATOM 582 O O . ASN A 1 73 ? -24.309 -4.118 31.824 1.00 75.38 73 ASN A O 1
ATOM 586 N N . GLY A 1 74 ? -24.406 -5.351 29.957 1.00 71.25 74 GLY A N 1
ATOM 587 C CA . GLY A 1 74 ? -25.624 -4.722 29.446 1.00 71.25 74 GLY A CA 1
ATOM 588 C C . GLY A 1 74 ? -25.459 -3.233 29.104 1.00 71.25 74 GLY A C 1
ATOM 589 O O . GLY A 1 74 ? -26.456 -2.538 28.913 1.00 71.25 74 GLY A O 1
ATOM 590 N N . SER A 1 75 ? -24.221 -2.733 29.013 1.00 72.19 75 SER A N 1
ATOM 591 C CA . SER A 1 75 ? -23.908 -1.298 28.942 1.00 72.19 75 SER A CA 1
ATOM 592 C C . SER A 1 75 ? -24.266 -0.646 27.603 1.00 72.19 75 SER A C 1
ATOM 594 O O . SER A 1 75 ? -24.410 0.576 27.528 1.00 72.19 75 SER A O 1
ATOM 596 N N . LEU A 1 76 ? -24.394 -1.432 26.527 1.00 78.06 76 LEU A N 1
ATOM 597 C CA . LEU A 1 76 ? -24.760 -0.941 25.198 1.00 78.06 76 LEU A CA 1
ATOM 598 C C . LEU A 1 76 ? -25.427 -2.038 24.362 1.00 78.06 76 LEU A C 1
ATOM 600 O O . LEU A 1 76 ? -24.975 -3.181 24.329 1.00 78.06 76 LEU A O 1
ATOM 604 N N . ARG A 1 77 ? -26.482 -1.683 23.622 1.00 81.00 77 ARG A N 1
ATOM 605 C CA . ARG A 1 77 ? -27.087 -2.593 22.643 1.00 81.00 77 ARG A CA 1
ATOM 606 C C . ARG A 1 77 ? -26.081 -2.889 21.533 1.00 81.00 77 ARG A C 1
ATOM 608 O O . ARG A 1 77 ? -25.523 -1.971 20.936 1.00 81.00 77 ARG A O 1
ATOM 615 N N . LYS A 1 78 ? -25.938 -4.167 21.176 1.00 81.69 78 LYS A N 1
ATOM 616 C CA . LYS A 1 78 ? -25.039 -4.637 20.105 1.00 81.69 78 LYS A CA 1
ATOM 617 C C . LYS A 1 78 ? -25.179 -3.842 18.798 1.00 81.69 78 LYS A C 1
ATOM 619 O O . LYS A 1 78 ? -24.181 -3.524 18.167 1.00 81.69 78 LYS A O 1
ATOM 624 N N . LYS A 1 79 ? -26.408 -3.483 18.408 1.00 83.75 79 LYS A N 1
ATOM 625 C CA . LYS A 1 79 ? -26.669 -2.698 17.189 1.00 83.75 79 LYS A CA 1
ATOM 626 C C . LYS A 1 79 ? -26.020 -1.309 17.233 1.00 83.75 79 LYS A C 1
ATOM 628 O O . LYS A 1 79 ? -25.397 -0.898 16.256 1.00 83.75 79 LYS A O 1
ATOM 633 N N . ASP A 1 80 ? -26.152 -0.608 18.355 1.00 82.25 80 ASP A N 1
ATOM 634 C CA . ASP A 1 80 ? -25.610 0.744 18.526 1.00 82.25 80 ASP A CA 1
ATOM 635 C C . ASP A 1 80 ? -24.079 0.708 18.573 1.00 82.25 80 ASP A C 1
ATOM 637 O O . ASP A 1 80 ? -23.419 1.536 17.949 1.00 82.25 80 ASP A O 1
ATOM 641 N N . TYR A 1 81 ? -23.517 -0.303 19.243 1.00 85.62 81 TYR A N 1
ATOM 642 C CA . TYR A 1 81 ? -22.079 -0.564 19.239 1.00 85.62 81 TYR A CA 1
ATOM 643 C C . TYR A 1 81 ? -21.544 -0.793 17.822 1.00 85.62 81 TYR A C 1
ATOM 645 O O . TYR A 1 81 ? -20.650 -0.075 17.380 1.00 85.62 81 TYR A O 1
ATOM 653 N N . ASN A 1 82 ? -22.142 -1.733 17.086 1.00 86.00 82 ASN A N 1
ATOM 654 C CA . ASN A 1 82 ? -21.725 -2.065 15.725 1.00 86.00 82 ASN A CA 1
ATOM 655 C C . ASN A 1 82 ? -21.791 -0.851 14.792 1.00 86.00 82 ASN A C 1
ATOM 657 O O . ASN A 1 82 ? -20.907 -0.679 13.966 1.00 86.00 82 ASN A O 1
ATOM 661 N N . THR A 1 83 ? -22.805 0.004 14.953 1.00 86.81 83 THR A N 1
ATOM 662 C CA . THR A 1 83 ? -22.962 1.222 14.141 1.00 86.81 83 THR A CA 1
ATOM 663 C C . THR A 1 83 ? -21.861 2.246 14.425 1.00 86.81 83 THR A C 1
ATOM 665 O O . THR A 1 83 ? -21.408 2.941 13.524 1.00 86.81 83 THR A O 1
ATOM 668 N N . ILE A 1 84 ? -21.424 2.377 15.683 1.00 83.62 84 ILE A N 1
ATOM 669 C CA . ILE A 1 84 ? -20.330 3.292 16.039 1.00 83.62 84 ILE A CA 1
ATOM 670 C C . ILE A 1 84 ? -18.993 2.752 15.523 1.00 83.62 84 ILE A C 1
ATOM 672 O O . ILE A 1 84 ? -18.199 3.520 14.982 1.00 83.62 84 ILE A O 1
ATOM 676 N N . MET A 1 85 ? -18.761 1.448 15.682 1.00 85.69 85 MET A N 1
ATOM 677 C CA . MET A 1 85 ? -17.505 0.807 15.297 1.00 85.69 85 MET A CA 1
ATOM 678 C C . MET A 1 85 ? -17.353 0.655 13.784 1.00 85.69 85 MET A C 1
ATOM 680 O O . MET A 1 85 ? -16.230 0.758 13.303 1.00 85.69 85 MET A O 1
ATOM 684 N N . SER A 1 86 ? -18.442 0.479 13.025 1.00 87.69 86 SER A N 1
ATOM 685 C CA . SER A 1 86 ? -18.366 0.344 11.564 1.00 87.69 86 SER A CA 1
ATOM 686 C C . SER A 1 86 ? -17.694 1.553 10.922 1.00 87.69 86 SER A C 1
ATOM 688 O O . SER A 1 86 ? -16.742 1.377 10.179 1.00 87.69 86 SER A O 1
ATOM 690 N N . CYS A 1 87 ? -18.066 2.776 11.319 1.00 82.50 87 CYS A N 1
ATOM 691 C CA . CYS A 1 87 ? -17.422 3.988 10.803 1.00 82.50 87 CYS A CA 1
ATOM 692 C C . CYS A 1 87 ? -15.908 4.025 11.057 1.00 82.50 87 CYS A C 1
ATOM 694 O O . CYS A 1 87 ? -15.172 4.643 10.298 1.00 82.50 87 CYS A O 1
ATOM 696 N N . ILE A 1 88 ? -15.446 3.426 12.157 1.00 83.69 88 ILE A N 1
ATOM 697 C CA . ILE A 1 88 ? -14.023 3.390 12.495 1.00 83.69 88 ILE A CA 1
ATOM 698 C C . ILE A 1 88 ? -13.312 2.331 11.649 1.00 83.69 88 ILE A C 1
ATOM 700 O O . ILE A 1 88 ? -12.222 2.584 11.144 1.00 83.69 88 ILE A O 1
ATOM 704 N N . PHE A 1 89 ? -13.940 1.169 11.465 1.00 87.50 89 PHE A N 1
ATOM 705 C CA . PHE A 1 89 ? -13.417 0.121 10.596 1.00 87.50 89 PHE A CA 1
ATOM 706 C C . PHE A 1 89 ? -13.322 0.563 9.143 1.00 87.50 89 PHE A C 1
ATOM 708 O O . PHE A 1 89 ? -12.294 0.312 8.527 1.00 87.50 89 PHE A O 1
ATOM 715 N N . ASP A 1 90 ? -14.316 1.299 8.647 1.00 89.94 90 ASP A N 1
ATOM 716 C CA . ASP A 1 90 ? -14.300 1.853 7.293 1.00 89.94 90 ASP A CA 1
ATOM 717 C C . ASP A 1 90 ? -13.068 2.753 7.076 1.00 89.94 90 ASP A C 1
ATOM 719 O O . ASP A 1 90 ? -12.399 2.649 6.054 1.00 89.94 90 ASP A O 1
ATOM 723 N N . ILE A 1 91 ? -12.704 3.584 8.065 1.00 89.19 91 ILE A N 1
ATOM 724 C CA . ILE A 1 91 ? -11.507 4.444 7.998 1.00 89.19 91 ILE A CA 1
ATOM 725 C C . ILE A 1 91 ? -10.223 3.609 7.942 1.00 89.19 91 ILE A C 1
ATOM 727 O O . ILE A 1 91 ? -9.302 3.930 7.193 1.00 89.19 91 ILE A O 1
ATOM 731 N N . ILE A 1 92 ? -10.128 2.562 8.761 1.00 87.69 92 ILE A N 1
ATOM 732 C CA . ILE A 1 92 ? -8.929 1.717 8.815 1.00 87.69 92 ILE A CA 1
ATOM 733 C C . ILE A 1 92 ? -8.769 0.941 7.512 1.00 87.69 92 ILE A C 1
ATOM 735 O O . ILE A 1 92 ? -7.660 0.877 6.985 1.00 87.69 92 ILE A O 1
ATOM 739 N N . ASP A 1 93 ? -9.864 0.398 6.985 1.00 90.94 93 ASP A N 1
ATOM 740 C CA . ASP A 1 93 ? -9.872 -0.342 5.727 1.0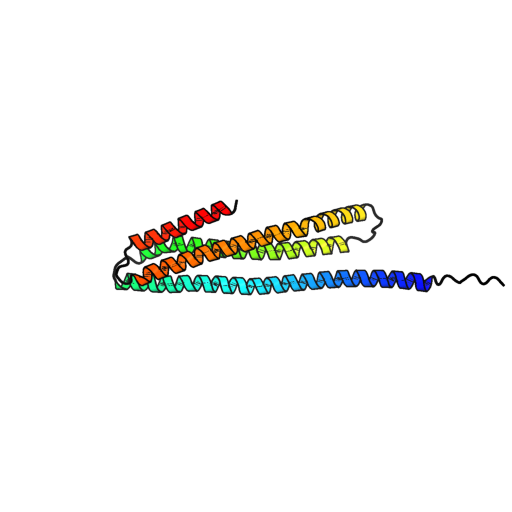0 90.94 93 ASP A CA 1
ATOM 741 C C . ASP A 1 93 ? -9.540 0.574 4.540 1.00 90.94 93 ASP A C 1
ATOM 743 O O . ASP A 1 93 ? -8.689 0.239 3.716 1.00 90.94 93 ASP A O 1
ATOM 747 N N . GLU A 1 94 ? -10.089 1.795 4.517 1.00 91.62 94 GLU A N 1
ATOM 748 C CA . GLU A 1 94 ? -9.725 2.825 3.538 1.00 91.62 94 GLU A CA 1
ATOM 749 C C . GLU A 1 94 ? -8.219 3.122 3.581 1.00 91.62 94 GLU A C 1
ATOM 751 O O . GLU A 1 94 ? -7.554 3.106 2.544 1.00 91.62 94 GLU A O 1
ATOM 756 N N . LYS A 1 95 ? -7.644 3.340 4.772 1.00 90.50 95 LYS A N 1
ATOM 757 C CA . LYS A 1 95 ? -6.204 3.617 4.915 1.00 90.50 95 LYS A CA 1
ATOM 758 C C . LYS A 1 95 ? -5.318 2.435 4.569 1.00 90.50 95 LYS A C 1
ATOM 760 O O . LYS A 1 95 ? -4.233 2.636 4.020 1.00 90.50 95 LYS A O 1
ATOM 765 N N . ARG A 1 96 ? -5.774 1.218 4.849 1.00 91.12 96 ARG A N 1
ATOM 766 C CA . ARG A 1 96 ? -5.088 -0.007 4.449 1.00 91.12 96 ARG A CA 1
ATOM 767 C C . ARG A 1 96 ? -5.046 -0.121 2.928 1.00 91.12 96 ARG A C 1
ATOM 769 O O . ARG A 1 96 ? -3.968 -0.258 2.354 1.00 91.12 96 ARG A O 1
ATOM 776 N N . SER A 1 97 ? -6.206 0.018 2.287 1.00 92.06 97 SER A N 1
ATOM 777 C CA . SER A 1 97 ? -6.350 -0.042 0.833 1.00 92.06 97 SER A CA 1
ATOM 778 C C . SER A 1 97 ? -5.560 1.070 0.138 1.00 92.06 97 SER A C 1
ATOM 780 O O . SER A 1 97 ? -4.909 0.831 -0.880 1.00 92.06 97 SER A O 1
ATOM 782 N N . GLU A 1 98 ? -5.525 2.273 0.720 1.00 92.06 98 GLU A N 1
ATOM 783 C CA . GLU A 1 98 ? -4.697 3.376 0.233 1.00 92.06 98 GLU A CA 1
ATOM 784 C C . GLU A 1 98 ? -3.207 2.997 0.237 1.00 92.06 98 GLU A C 1
ATOM 786 O O . GLU A 1 98 ? -2.526 3.182 -0.774 1.00 92.06 98 GLU A O 1
ATOM 791 N N . ALA A 1 99 ? -2.697 2.430 1.337 1.00 91.38 99 ALA A N 1
ATOM 792 C CA . ALA A 1 99 ? -1.299 2.011 1.457 1.00 91.38 99 ALA A CA 1
ATOM 793 C C . ALA A 1 99 ? -0.936 0.888 0.471 1.00 91.38 99 ALA A C 1
ATOM 795 O O . ALA A 1 99 ? 0.081 0.983 -0.223 1.00 91.38 99 ALA A O 1
ATOM 796 N N . GLU A 1 100 ? -1.793 -0.131 0.352 1.00 91.81 100 GLU A N 1
ATOM 797 C CA . GLU A 1 100 ? -1.645 -1.216 -0.627 1.00 91.81 100 GLU A CA 1
ATOM 798 C C . GLU A 1 100 ? -1.602 -0.666 -2.056 1.00 91.81 100 GLU A C 1
ATOM 800 O O . GLU A 1 100 ? -0.679 -0.961 -2.818 1.00 91.81 100 GLU A O 1
ATOM 805 N N . SER A 1 101 ? -2.564 0.190 -2.409 1.00 92.38 101 SER A N 1
ATOM 806 C CA . SER A 1 101 ? -2.667 0.774 -3.743 1.00 92.38 101 SER A CA 1
ATOM 807 C C . SER A 1 101 ? -1.457 1.644 -4.081 1.00 92.38 101 SER A C 1
ATOM 809 O O . SER A 1 101 ? -0.910 1.527 -5.178 1.00 92.38 101 SER A O 1
ATOM 811 N N . GLN A 1 102 ? -0.984 2.492 -3.158 1.00 91.94 102 GLN A N 1
ATOM 812 C CA . GLN A 1 102 ? 0.205 3.312 -3.412 1.00 91.94 102 GLN A CA 1
ATOM 813 C C . GLN A 1 102 ? 1.451 2.451 -3.636 1.00 91.94 102 GLN A C 1
ATOM 815 O O . GLN A 1 102 ? 2.236 2.755 -4.537 1.00 91.94 102 GLN A O 1
ATOM 820 N N . PHE A 1 103 ? 1.635 1.377 -2.862 1.00 91.50 103 PHE A N 1
ATOM 821 C CA . PHE A 1 103 ? 2.791 0.502 -3.035 1.00 91.50 103 PHE A CA 1
ATOM 822 C C . PHE A 1 103 ? 2.728 -0.282 -4.352 1.00 91.50 103 PHE A C 1
ATOM 824 O O . PHE A 1 103 ? 3.716 -0.311 -5.087 1.00 91.50 103 PHE A O 1
ATOM 831 N N . LEU A 1 104 ? 1.564 -0.832 -4.710 1.00 91.50 104 LEU A N 1
ATOM 832 C CA . LEU A 1 104 ? 1.379 -1.518 -5.991 1.00 91.50 104 LEU A CA 1
ATOM 833 C C . LEU A 1 104 ? 1.623 -0.576 -7.176 1.00 91.50 104 LEU A C 1
ATOM 835 O O . LEU A 1 104 ? 2.382 -0.908 -8.084 1.00 91.50 104 LEU A O 1
ATOM 839 N N . ASN A 1 105 ? 1.053 0.631 -7.132 1.00 91.56 105 ASN A N 1
ATOM 840 C CA . ASN A 1 105 ? 1.258 1.644 -8.165 1.00 91.56 105 ASN A CA 1
ATOM 841 C C . ASN A 1 105 ? 2.737 2.018 -8.311 1.00 91.56 105 ASN A C 1
ATOM 843 O O . ASN A 1 105 ? 3.214 2.216 -9.429 1.00 91.56 105 ASN A O 1
ATOM 847 N N . PHE A 1 106 ? 3.482 2.102 -7.205 1.00 90.38 106 PHE A N 1
ATOM 848 C CA . PHE A 1 106 ? 4.924 2.320 -7.257 1.00 90.38 106 PHE A CA 1
ATOM 849 C C . PHE A 1 106 ? 5.630 1.195 -8.021 1.00 90.38 106 PHE A C 1
ATOM 851 O O . PHE A 1 106 ? 6.385 1.497 -8.943 1.00 90.38 106 PHE A O 1
ATOM 858 N N . VAL A 1 107 ? 5.351 -0.073 -7.701 1.00 90.50 107 VAL A N 1
ATOM 859 C CA . VAL A 1 107 ? 5.957 -1.234 -8.379 1.00 90.50 107 VAL A CA 1
ATOM 860 C C . VAL A 1 107 ? 5.615 -1.261 -9.872 1.00 90.50 107 VAL A C 1
ATOM 862 O O . VAL A 1 107 ? 6.525 -1.377 -10.695 1.00 90.50 107 VAL A O 1
ATOM 865 N N . GLU A 1 108 ? 4.343 -1.077 -10.240 1.00 90.88 108 GLU A N 1
ATOM 866 C CA . GLU A 1 108 ? 3.926 -1.032 -11.651 1.00 90.88 108 GLU A CA 1
ATOM 867 C C . GLU A 1 108 ? 4.622 0.102 -12.405 1.00 90.88 108 GLU A C 1
ATOM 869 O O . GLU A 1 108 ? 5.155 -0.104 -13.493 1.00 90.88 108 GLU A O 1
ATOM 874 N N . THR A 1 109 ? 4.733 1.285 -11.798 1.00 89.56 109 THR A N 1
ATOM 875 C CA . THR A 1 109 ? 5.391 2.406 -12.475 1.00 89.56 109 THR A CA 1
ATOM 876 C C . THR A 1 109 ? 6.889 2.154 -12.688 1.00 89.56 109 THR A C 1
ATOM 878 O O . THR A 1 109 ? 7.464 2.608 -13.682 1.00 89.56 109 THR A O 1
ATOM 881 N N . GLN A 1 110 ? 7.555 1.433 -11.778 1.00 87.00 110 GLN A N 1
ATOM 882 C CA . GLN A 1 110 ? 8.959 1.045 -11.969 1.00 87.00 110 GLN A CA 1
ATOM 883 C C . GLN A 1 110 ? 9.118 0.073 -13.136 1.00 87.00 110 GLN A C 1
ATOM 885 O O . GLN A 1 110 ? 9.997 0.255 -13.980 1.00 87.00 110 GLN A O 1
ATOM 890 N N . LYS A 1 111 ? 8.228 -0.915 -13.219 1.00 89.44 111 LYS A N 1
ATOM 891 C CA . LYS A 1 111 ? 8.170 -1.874 -14.321 1.00 89.44 111 LYS A CA 1
ATOM 892 C C . LYS A 1 111 ? 7.923 -1.183 -15.662 1.00 89.44 111 LYS A C 1
ATOM 894 O O . LYS A 1 111 ? 8.650 -1.434 -16.620 1.00 89.44 111 LYS A O 1
ATOM 899 N N . GLU A 1 112 ? 6.958 -0.268 -15.727 1.00 89.81 112 GLU A N 1
ATOM 900 C CA . GLU A 1 112 ? 6.675 0.534 -16.923 1.00 89.81 112 GLU A CA 1
ATOM 901 C C . GLU A 1 112 ? 7.876 1.390 -17.338 1.00 89.81 112 GLU A C 1
ATOM 903 O O . GLU A 1 112 ? 8.221 1.448 -18.518 1.00 89.81 112 GLU A O 1
ATOM 908 N N . THR A 1 113 ? 8.559 2.008 -16.370 1.00 87.81 113 THR A N 1
ATOM 909 C CA . THR A 1 113 ? 9.766 2.809 -16.620 1.00 87.81 113 THR A CA 1
ATOM 910 C C . THR A 1 113 ? 10.879 1.945 -17.219 1.00 87.81 113 THR A C 1
ATOM 912 O O . THR A 1 113 ? 11.460 2.310 -18.243 1.00 87.81 113 THR A O 1
ATOM 915 N N . ALA A 1 114 ? 11.148 0.776 -16.632 1.00 86.69 114 ALA A N 1
ATOM 916 C CA . ALA A 1 114 ? 12.149 -0.160 -17.136 1.00 86.69 114 ALA A CA 1
ATOM 917 C C . ALA A 1 114 ? 11.803 -0.668 -18.547 1.00 86.69 114 ALA A C 1
ATOM 919 O O . ALA A 1 114 ? 12.666 -0.689 -19.427 1.00 86.69 114 ALA A O 1
ATOM 920 N N . GLN A 1 115 ? 10.535 -1.011 -18.793 1.00 86.88 115 GLN A N 1
ATOM 921 C CA . GLN A 1 115 ? 10.071 -1.474 -20.100 1.00 86.88 115 GLN A CA 1
ATOM 922 C C . GLN A 1 115 ? 10.148 -0.372 -21.165 1.00 86.88 115 GLN A C 1
ATOM 924 O O . GLN A 1 115 ? 10.550 -0.641 -22.298 1.00 86.88 115 GLN A O 1
ATOM 929 N N . SER A 1 116 ? 9.802 0.867 -20.810 1.00 86.44 116 SER A N 1
ATOM 930 C CA . SER A 1 116 ? 9.915 2.029 -21.696 1.00 86.44 116 SER A CA 1
ATOM 931 C C . SER A 1 116 ? 11.366 2.257 -22.123 1.00 86.44 116 SER A C 1
ATOM 933 O O . SER A 1 116 ? 11.649 2.354 -23.318 1.00 86.44 116 SER A O 1
ATOM 935 N N . LEU A 1 117 ? 12.311 2.216 -21.175 1.00 86.12 117 LEU A N 1
ATOM 936 C CA . LEU A 1 117 ? 13.743 2.317 -21.472 1.00 86.12 117 LEU A CA 1
ATOM 937 C C . LEU A 1 117 ? 14.235 1.164 -22.359 1.00 86.12 117 LEU A C 1
ATOM 939 O O . LEU A 1 117 ? 14.973 1.398 -23.316 1.00 86.12 117 LEU A O 1
ATOM 943 N N . LYS A 1 118 ? 13.804 -0.074 -22.081 1.00 85.31 118 LYS A N 1
ATOM 944 C CA . LYS A 1 118 ? 14.137 -1.261 -22.889 1.00 85.31 118 LYS A CA 1
ATOM 945 C C . LYS A 1 118 ? 13.677 -1.098 -24.331 1.00 85.31 118 LYS A C 1
ATOM 947 O O . LYS A 1 118 ? 14.471 -1.255 -25.255 1.00 85.31 118 LYS A O 1
ATOM 952 N N . ASN A 1 119 ? 12.412 -0.734 -24.520 1.00 84.69 119 ASN A N 1
ATOM 953 C CA . ASN A 1 119 ? 11.819 -0.535 -25.838 1.00 84.69 119 ASN A CA 1
ATOM 954 C C . ASN A 1 119 ? 12.474 0.637 -26.582 1.00 84.69 119 ASN A C 1
ATOM 956 O O . ASN A 1 119 ? 12.741 0.527 -27.778 1.00 84.69 119 ASN A O 1
ATOM 960 N N . GLY A 1 120 ? 12.775 1.729 -25.873 1.00 82.75 120 GLY A N 1
ATOM 961 C CA . GLY A 1 120 ? 13.479 2.884 -26.424 1.00 82.75 120 GLY A CA 1
ATOM 962 C C . GLY A 1 120 ? 14.857 2.511 -26.964 1.00 82.75 120 GLY A C 1
ATOM 963 O O . GLY A 1 120 ? 15.185 2.864 -28.094 1.00 82.75 120 GLY A O 1
ATOM 964 N N . LEU A 1 121 ? 15.637 1.739 -26.201 1.00 81.69 121 LEU A N 1
ATOM 965 C CA . LEU A 1 121 ? 16.970 1.299 -26.616 1.00 81.69 121 LEU A CA 1
ATOM 966 C C . LEU A 1 121 ? 16.933 0.259 -27.744 1.00 81.69 121 LEU A C 1
ATOM 968 O O . LEU A 1 121 ? 17.715 0.367 -28.684 1.00 81.69 121 LEU A O 1
ATOM 972 N N . LEU A 1 122 ? 16.018 -0.716 -27.697 1.00 80.12 122 LEU A N 1
ATOM 973 C CA . LEU A 1 122 ? 15.860 -1.718 -28.765 1.00 80.12 122 LEU A CA 1
ATOM 974 C C . LEU A 1 122 ? 15.372 -1.109 -30.091 1.00 80.12 122 LEU A C 1
ATOM 976 O O . LEU A 1 122 ? 15.606 -1.678 -31.157 1.00 80.12 122 LEU A O 1
ATOM 980 N N . GLY A 1 123 ? 14.705 0.047 -30.038 1.00 75.06 123 GLY A N 1
ATOM 981 C CA . GLY A 1 123 ? 14.275 0.796 -31.217 1.00 75.06 123 GLY A CA 1
ATOM 982 C C . GLY A 1 123 ? 15.410 1.490 -31.979 1.00 75.06 123 GLY A C 1
ATOM 983 O O . GLY A 1 123 ? 15.201 1.905 -33.118 1.00 75.06 123 GLY A O 1
ATOM 984 N N . LEU A 1 124 ? 16.610 1.606 -31.399 1.00 79.44 124 LEU A N 1
ATOM 985 C CA . LEU A 1 124 ? 17.758 2.270 -32.022 1.00 79.44 124 LEU A CA 1
ATOM 986 C C . LEU A 1 124 ? 18.483 1.309 -32.979 1.00 79.44 124 LEU A C 1
ATOM 988 O O . LEU A 1 124 ? 19.416 0.614 -32.587 1.00 79.44 124 LEU A O 1
ATOM 992 N N . LYS A 1 125 ? 18.044 1.259 -34.244 1.00 71.31 125 LYS A N 1
ATOM 993 C CA . LYS A 1 125 ? 18.677 0.431 -35.294 1.00 71.31 125 LYS A CA 1
ATOM 994 C C . LYS A 1 125 ? 19.807 1.146 -36.042 1.00 71.31 125 LYS A C 1
ATOM 996 O O . LYS A 1 125 ? 20.843 0.539 -36.285 1.00 71.31 125 LYS A O 1
ATOM 1001 N N . ASP A 1 126 ? 19.615 2.421 -36.380 1.00 78.06 126 ASP A N 1
ATOM 1002 C CA . ASP A 1 126 ? 20.620 3.277 -37.024 1.00 78.06 126 ASP A CA 1
ATOM 1003 C C . ASP A 1 126 ? 20.781 4.569 -36.223 1.00 78.06 126 ASP A C 1
ATOM 1005 O O . ASP A 1 126 ? 19.996 5.506 -36.366 1.00 78.06 126 ASP A O 1
ATOM 1009 N N . ILE A 1 127 ? 21.818 4.609 -35.386 1.00 76.44 127 ILE A N 1
ATOM 1010 C CA . ILE A 1 127 ? 22.115 5.725 -34.476 1.00 76.44 127 ILE A CA 1
ATOM 1011 C C . ILE A 1 127 ? 22.481 7.034 -35.189 1.00 76.44 127 ILE A C 1
ATOM 1013 O O . ILE A 1 127 ? 22.561 8.071 -34.534 1.00 76.44 127 ILE A O 1
ATOM 1017 N N . THR A 1 128 ? 22.735 6.991 -36.500 1.00 78.69 128 THR A N 1
ATOM 1018 C CA . THR A 1 128 ? 23.067 8.176 -37.302 1.00 78.69 128 THR A CA 1
ATOM 1019 C C . THR A 1 128 ? 21.843 8.801 -37.964 1.00 78.69 128 THR A C 1
ATOM 1021 O O . THR A 1 128 ? 21.906 9.943 -38.421 1.00 78.69 128 THR A O 1
ATOM 1024 N N . SER A 1 129 ? 20.713 8.088 -37.973 1.00 86.62 129 SER A N 1
ATOM 1025 C CA . SER A 1 129 ? 19.465 8.599 -38.528 1.00 86.62 129 SER A CA 1
ATOM 1026 C C . SER A 1 129 ? 18.877 9.737 -37.670 1.00 86.62 129 SER A C 1
ATOM 1028 O O . SER A 1 129 ? 18.981 9.703 -36.438 1.00 86.62 129 SER A O 1
ATOM 1030 N N . PRO A 1 130 ? 18.204 10.733 -38.282 1.00 84.56 130 PRO A N 1
ATOM 1031 C CA . PRO A 1 130 ? 17.526 11.799 -37.540 1.00 84.56 130 PRO A CA 1
ATOM 1032 C C . PRO A 1 130 ? 16.504 11.288 -36.507 1.00 84.56 130 PRO A C 1
ATOM 1034 O O . PRO A 1 130 ? 16.463 11.810 -35.396 1.00 84.56 130 PRO A O 1
ATOM 1037 N N . ASP A 1 131 ? 15.747 10.229 -36.831 1.00 84.31 131 ASP A N 1
ATOM 1038 C CA . ASP A 1 131 ? 14.788 9.582 -35.911 1.00 84.31 131 ASP A CA 1
ATOM 1039 C C . ASP A 1 131 ? 15.495 8.978 -34.684 1.00 84.31 131 ASP A C 1
ATOM 1041 O O . ASP A 1 131 ? 15.036 9.137 -33.552 1.00 84.31 131 ASP A O 1
ATOM 1045 N N . ALA A 1 132 ? 16.660 8.348 -34.861 1.00 83.25 132 ALA A N 1
ATOM 1046 C CA . ALA A 1 132 ? 17.421 7.824 -33.731 1.00 83.25 132 ALA A CA 1
ATOM 1047 C C . ALA A 1 132 ? 18.003 8.930 -32.844 1.00 83.25 132 ALA A C 1
ATOM 1049 O O . ALA A 1 132 ? 18.015 8.779 -31.623 1.00 83.25 132 ALA A O 1
ATOM 1050 N N . LEU A 1 133 ? 18.456 10.047 -33.422 1.00 85.38 133 LEU A N 1
ATOM 1051 C CA . LEU A 1 133 ? 18.943 11.196 -32.651 1.00 85.38 133 LEU A CA 1
ATOM 1052 C C . LEU A 1 133 ? 17.828 11.819 -31.798 1.00 85.38 133 LEU A C 1
ATOM 1054 O O . LEU A 1 133 ? 18.059 12.129 -30.626 1.00 85.38 133 LEU A O 1
ATOM 1058 N N . GLU A 1 134 ? 16.617 11.931 -32.347 1.00 86.88 134 GLU A N 1
ATOM 1059 C CA . GLU A 1 134 ? 15.430 12.370 -31.609 1.00 86.88 134 GLU A CA 1
ATOM 1060 C C . GLU A 1 134 ? 15.088 11.399 -30.468 1.00 86.88 134 GLU A C 1
ATOM 1062 O O . GLU A 1 134 ? 14.981 11.811 -29.310 1.00 86.88 134 GLU A O 1
ATOM 1067 N N . ARG A 1 135 ? 15.033 10.088 -30.744 1.00 84.81 135 ARG A N 1
ATOM 1068 C CA . ARG A 1 135 ? 14.800 9.051 -29.719 1.00 84.81 135 ARG A CA 1
ATOM 1069 C C . ARG A 1 135 ? 15.852 9.066 -28.615 1.00 84.81 135 ARG A C 1
ATOM 1071 O O . ARG A 1 135 ? 15.505 8.947 -27.443 1.00 84.81 135 ARG A O 1
ATOM 1078 N N . ILE A 1 136 ? 17.130 9.232 -28.958 1.00 87.69 136 ILE A N 1
ATOM 1079 C CA . ILE A 1 136 ? 18.222 9.352 -27.982 1.00 87.69 136 ILE A CA 1
ATOM 1080 C C . ILE A 1 136 ? 18.007 10.577 -27.089 1.00 87.69 136 ILE A C 1
ATOM 1082 O O . ILE A 1 136 ? 18.245 10.491 -25.883 1.00 87.69 136 ILE A O 1
ATOM 1086 N N . SER A 1 137 ? 17.554 11.701 -27.652 1.00 88.56 137 SER A N 1
ATOM 1087 C CA . SER A 1 137 ? 17.229 12.900 -26.875 1.00 88.56 137 SER A CA 1
ATOM 1088 C C . SER A 1 137 ? 16.097 12.632 -25.879 1.00 88.56 137 SER A C 1
ATOM 1090 O O . SER A 1 137 ? 16.250 12.931 -24.696 1.00 88.56 137 SER A O 1
ATOM 1092 N N . ILE A 1 138 ? 15.018 11.979 -26.323 1.00 87.38 138 ILE A N 1
ATOM 1093 C CA . ILE A 1 138 ? 13.881 11.600 -25.467 1.00 87.38 138 ILE A CA 1
ATOM 1094 C C . ILE A 1 138 ? 14.329 10.665 -24.336 1.00 87.38 138 ILE A C 1
ATOM 1096 O O . ILE A 1 138 ? 14.000 10.896 -23.174 1.00 87.38 138 ILE A O 1
ATOM 1100 N N . ILE A 1 139 ? 15.126 9.634 -24.639 1.00 87.75 139 ILE A N 1
ATOM 1101 C CA . ILE A 1 139 ? 15.633 8.688 -23.631 1.00 87.75 139 ILE A CA 1
ATOM 1102 C C . ILE A 1 139 ? 16.514 9.409 -22.603 1.00 87.75 139 ILE A C 1
ATOM 1104 O O . ILE A 1 139 ? 16.406 9.146 -21.407 1.00 87.75 139 ILE A O 1
ATOM 1108 N N . LYS A 1 140 ? 17.377 10.337 -23.036 1.00 89.38 140 LYS A N 1
ATOM 1109 C CA . LYS A 1 140 ? 18.208 11.141 -22.123 1.00 89.38 140 LYS A CA 1
ATOM 1110 C C . LYS A 1 140 ? 17.363 12.010 -21.200 1.00 89.38 140 LYS A C 1
ATOM 1112 O O . LYS A 1 140 ? 17.651 12.080 -20.006 1.00 89.38 140 LYS A O 1
ATOM 1117 N N . GLU A 1 141 ? 16.327 12.647 -21.735 1.00 89.88 141 GLU A N 1
ATOM 1118 C CA . GLU A 1 141 ? 15.395 13.435 -20.936 1.00 89.88 141 GLU A CA 1
ATOM 1119 C C . GLU A 1 141 ? 14.672 12.555 -19.908 1.00 89.88 141 GLU A C 1
ATOM 1121 O O . GLU A 1 141 ? 14.695 12.867 -18.717 1.00 89.88 141 GLU A O 1
ATOM 1126 N N . GLN A 1 142 ? 14.139 11.404 -20.324 1.00 87.19 142 GLN A N 1
ATOM 1127 C CA . GLN A 1 142 ? 13.520 10.434 -19.416 1.00 87.19 142 GLN A CA 1
ATOM 1128 C C . GLN A 1 142 ? 14.486 9.996 -18.307 1.00 87.19 142 GLN A C 1
ATOM 1130 O O . GLN A 1 142 ? 14.139 10.069 -17.128 1.00 87.19 142 GLN A O 1
ATOM 1135 N N . LEU A 1 143 ? 15.723 9.622 -18.654 1.00 88.81 143 LEU A N 1
ATOM 1136 C CA . LEU A 1 143 ? 16.759 9.233 -17.689 1.00 88.81 143 LEU A CA 1
ATOM 1137 C C . LEU A 1 143 ? 17.053 10.334 -16.664 1.00 88.81 143 LEU A C 1
ATOM 1139 O O . LEU A 1 143 ? 17.277 10.029 -15.494 1.00 88.81 143 LEU A O 1
ATOM 1143 N N . SER A 1 144 ? 17.014 11.603 -17.075 1.00 91.44 144 SER A N 1
ATOM 1144 C CA . SER A 1 144 ? 17.240 12.734 -16.168 1.00 91.44 144 SER A CA 1
ATOM 1145 C C . SER A 1 144 ? 16.116 12.924 -15.142 1.00 91.44 144 SER A C 1
ATOM 1147 O O . SER A 1 144 ? 16.365 13.394 -14.032 1.00 91.44 144 SER A O 1
ATOM 1149 N N . GLN A 1 145 ? 14.884 12.528 -15.481 1.00 90.44 145 GLN A N 1
ATOM 1150 C CA . GLN A 1 145 ? 13.711 12.706 -14.622 1.00 90.44 145 GLN A CA 1
ATOM 1151 C C . GLN A 1 145 ? 13.479 11.527 -13.668 1.00 90.44 145 GLN A C 1
ATOM 1153 O O . GLN A 1 145 ? 12.908 11.720 -12.589 1.00 90.44 145 GLN A O 1
ATOM 1158 N N . ILE A 1 146 ? 13.931 10.321 -14.033 1.00 88.31 146 ILE A N 1
ATOM 1159 C CA . ILE A 1 146 ? 13.696 9.085 -13.271 1.00 88.31 146 ILE A CA 1
ATOM 1160 C C . ILE A 1 146 ? 14.074 9.213 -11.788 1.00 88.31 146 ILE A C 1
ATOM 1162 O O . ILE A 1 146 ? 13.197 8.947 -10.966 1.00 88.31 146 ILE A O 1
ATOM 1166 N N . PRO A 1 147 ? 15.286 9.661 -11.394 1.00 89.25 147 PRO A N 1
ATOM 1167 C CA . PRO A 1 147 ? 15.667 9.687 -9.980 1.00 89.25 147 PRO A CA 1
ATOM 1168 C C . PRO A 1 147 ? 14.722 10.537 -9.124 1.00 89.25 147 PRO A C 1
ATOM 1170 O O . PRO A 1 147 ? 14.292 10.116 -8.051 1.00 89.25 147 PRO A O 1
ATOM 1173 N N . LYS A 1 148 ? 14.332 11.712 -9.633 1.00 91.12 148 LYS A N 1
ATOM 1174 C CA . LYS A 1 148 ? 13.422 12.625 -8.932 1.00 91.12 148 LYS A CA 1
ATOM 1175 C C . LYS A 1 148 ? 12.025 12.021 -8.792 1.00 91.12 148 LYS A C 1
ATOM 1177 O O . LYS A 1 148 ? 11.444 12.067 -7.712 1.00 91.12 148 LYS A O 1
ATOM 1182 N N . LEU A 1 149 ? 11.491 11.441 -9.868 1.00 90.12 149 LEU A N 1
ATOM 1183 C CA . LEU A 1 149 ? 10.170 10.811 -9.850 1.00 90.12 149 LEU A CA 1
ATOM 1184 C C . LEU A 1 149 ? 10.134 9.580 -8.938 1.00 90.12 149 LEU A C 1
ATOM 1186 O O . LEU A 1 149 ? 9.137 9.362 -8.252 1.00 90.12 149 LEU A O 1
ATOM 1190 N N . GLN A 1 150 ? 11.204 8.784 -8.910 1.00 88.25 150 GLN A N 1
ATOM 1191 C CA . GLN A 1 150 ? 11.310 7.625 -8.027 1.00 88.25 150 GLN A CA 1
ATOM 1192 C C . GLN A 1 150 ? 11.322 8.037 -6.554 1.00 88.25 150 GLN A C 1
ATOM 1194 O O . GLN A 1 150 ? 10.558 7.464 -5.778 1.00 88.25 150 GLN A O 1
ATOM 1199 N N . GLU A 1 151 ? 12.118 9.044 -6.177 1.00 91.44 151 GLU A N 1
ATOM 1200 C CA . GLU A 1 151 ? 12.164 9.500 -4.784 1.00 91.44 151 GLU A CA 1
ATOM 1201 C C . GLU A 1 151 ? 10.827 10.113 -4.355 1.00 91.44 151 GLU A C 1
ATOM 1203 O O . GLU A 1 151 ? 10.279 9.710 -3.334 1.00 91.44 151 GLU A O 1
ATOM 1208 N N . MET A 1 152 ? 10.218 10.970 -5.185 1.00 92.12 152 MET A N 1
ATOM 1209 C CA . MET A 1 152 ? 8.892 11.537 -4.898 1.00 92.12 152 MET A CA 1
ATOM 1210 C C . MET A 1 152 ? 7.826 10.454 -4.663 1.00 92.12 152 MET A C 1
ATOM 1212 O O . MET A 1 152 ? 7.001 10.561 -3.754 1.00 92.12 152 MET A O 1
ATOM 1216 N N . ARG A 1 153 ? 7.815 9.392 -5.479 1.00 90.06 153 ARG A N 1
ATOM 1217 C CA . ARG A 1 153 ? 6.852 8.290 -5.319 1.00 90.06 153 ARG A CA 1
ATOM 1218 C C . ARG A 1 153 ? 7.146 7.458 -4.073 1.00 90.06 153 ARG A C 1
ATOM 1220 O O . ARG A 1 153 ? 6.212 7.077 -3.375 1.00 90.06 153 ARG A O 1
ATOM 1227 N N . LYS A 1 154 ? 8.420 7.205 -3.772 1.00 91.00 154 LYS A N 1
ATOM 1228 C CA . LYS A 1 154 ? 8.846 6.503 -2.557 1.00 91.00 154 LYS A CA 1
ATOM 1229 C C . LYS A 1 154 ? 8.444 7.274 -1.299 1.00 91.00 154 LYS A C 1
ATOM 1231 O O . LYS A 1 154 ? 7.863 6.681 -0.396 1.00 91.00 154 LYS A O 1
ATOM 1236 N N . GLU A 1 155 ? 8.687 8.582 -1.252 1.00 92.88 155 GLU A N 1
ATOM 1237 C CA . GLU A 1 155 ? 8.247 9.449 -0.152 1.00 92.88 155 GLU A CA 1
ATOM 1238 C C . GLU A 1 155 ? 6.730 9.383 0.036 1.00 92.88 155 GLU A C 1
ATOM 1240 O O . GLU A 1 155 ? 6.250 9.250 1.163 1.00 92.88 155 GLU A O 1
ATOM 1245 N N . LYS A 1 156 ? 5.969 9.398 -1.066 1.00 91.94 156 LYS A N 1
ATOM 1246 C CA . LYS A 1 156 ? 4.510 9.255 -1.029 1.00 91.94 156 LYS A CA 1
ATOM 1247 C C . LYS A 1 156 ? 4.080 7.919 -0.418 1.00 91.94 156 LYS A C 1
ATOM 1249 O O . LYS A 1 156 ? 3.272 7.920 0.504 1.00 91.94 156 LYS A O 1
ATOM 1254 N N . VAL A 1 157 ? 4.644 6.803 -0.884 1.00 91.75 157 VAL A N 1
ATOM 1255 C CA . VAL A 1 157 ? 4.373 5.460 -0.340 1.00 91.75 157 VAL A CA 1
ATOM 1256 C C . VAL A 1 157 ? 4.685 5.404 1.157 1.00 91.75 157 VAL A C 1
ATOM 1258 O O . VAL A 1 157 ? 3.843 4.986 1.951 1.00 91.75 157 VAL A O 1
ATOM 1261 N N . MET A 1 158 ? 5.868 5.879 1.560 1.00 91.62 158 MET A N 1
ATOM 1262 C CA . MET A 1 158 ? 6.287 5.901 2.964 1.00 91.62 158 MET A CA 1
ATOM 1263 C C . MET A 1 158 ? 5.331 6.719 3.831 1.00 91.62 158 MET A C 1
ATOM 1265 O O . MET A 1 158 ? 4.947 6.282 4.914 1.00 91.62 158 MET A O 1
ATOM 1269 N N . LYS A 1 159 ? 4.902 7.886 3.347 1.00 92.00 159 LYS A N 1
ATOM 1270 C CA . LYS A 1 159 ? 3.937 8.735 4.046 1.00 92.00 159 LYS A CA 1
ATOM 1271 C C . LYS A 1 159 ? 2.591 8.036 4.229 1.00 92.00 159 LYS A C 1
ATOM 1273 O O . LYS A 1 159 ? 2.028 8.104 5.317 1.00 92.00 159 LYS A O 1
ATOM 1278 N N . THR A 1 160 ? 2.090 7.333 3.213 1.00 91.88 160 THR A N 1
ATOM 1279 C CA . THR A 1 160 ? 0.832 6.580 3.320 1.00 91.88 160 THR A CA 1
ATOM 1280 C C . THR A 1 160 ? 0.939 5.440 4.338 1.00 91.88 160 THR A C 1
ATOM 1282 O O . THR A 1 160 ? 0.040 5.294 5.166 1.00 91.88 160 THR A O 1
ATOM 1285 N N . PHE A 1 161 ? 2.056 4.702 4.374 1.00 91.50 161 PHE A N 1
ATOM 1286 C CA . PHE A 1 161 ? 2.289 3.685 5.409 1.00 91.50 161 PHE A CA 1
ATOM 1287 C C . PHE A 1 161 ? 2.356 4.276 6.818 1.00 91.50 161 PHE A C 1
ATOM 1289 O O . PHE A 1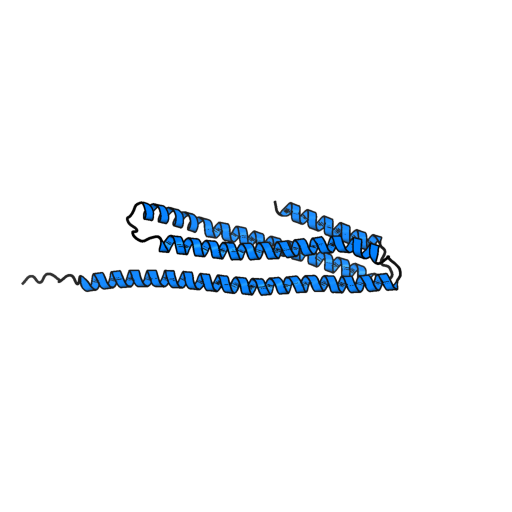 161 ? 1.727 3.745 7.730 1.00 91.50 161 PHE A O 1
ATOM 1296 N N . LEU A 1 162 ? 3.069 5.391 7.001 1.00 91.50 162 LEU A N 1
ATOM 1297 C CA . LEU A 1 162 ? 3.149 6.073 8.296 1.00 91.50 162 LEU A CA 1
ATOM 1298 C C . LEU A 1 162 ? 1.776 6.574 8.761 1.00 91.50 162 LEU A C 1
ATOM 1300 O O . LEU A 1 162 ? 1.451 6.483 9.944 1.00 91.50 162 LEU A O 1
ATOM 1304 N N . ASN A 1 163 ? 0.951 7.068 7.837 1.00 90.88 163 ASN A N 1
ATOM 1305 C CA . ASN A 1 163 ? -0.412 7.493 8.142 1.00 90.88 163 ASN A CA 1
ATOM 1306 C C . ASN A 1 163 ? -1.284 6.314 8.588 1.00 90.88 163 ASN A C 1
ATOM 1308 O O . ASN A 1 163 ? -1.967 6.422 9.606 1.00 90.88 163 ASN A O 1
ATOM 1312 N N . PHE A 1 164 ? -1.232 5.191 7.863 1.00 91.12 164 PHE A N 1
ATOM 1313 C CA . PHE A 1 164 ? -1.933 3.968 8.254 1.00 91.12 164 PHE A CA 1
ATOM 1314 C C . PHE A 1 164 ? -1.476 3.485 9.634 1.00 91.12 164 PHE A C 1
ATOM 1316 O O . PHE A 1 164 ? -2.307 3.290 10.518 1.00 91.12 164 PHE A O 1
ATOM 1323 N N . GLN A 1 165 ? -0.161 3.376 9.849 1.00 90.94 165 GLN A N 1
ATOM 1324 C CA . GLN A 1 165 ? 0.417 2.946 11.122 1.00 90.94 165 GLN A CA 1
ATOM 1325 C C . GLN A 1 165 ? -0.039 3.838 12.279 1.00 90.94 165 GLN A C 1
ATOM 1327 O O . GLN A 1 165 ? -0.374 3.342 13.351 1.00 90.94 165 GLN A O 1
ATOM 1332 N N . LYS A 1 166 ? -0.081 5.158 12.074 1.00 91.50 166 LYS A N 1
ATOM 1333 C CA . LYS A 1 166 ? -0.532 6.095 13.102 1.00 91.50 166 LYS A CA 1
ATOM 1334 C C . LYS A 1 166 ? -1.996 5.867 13.478 1.00 91.50 166 LYS A C 1
ATOM 1336 O O . LYS A 1 166 ? -2.290 5.771 14.662 1.00 91.50 166 LYS A O 1
ATOM 1341 N N . ILE A 1 167 ? -2.892 5.751 12.495 1.00 90.62 167 ILE A N 1
ATOM 1342 C CA . ILE A 1 167 ? -4.320 5.496 12.750 1.00 90.62 167 ILE A CA 1
ATOM 1343 C C . ILE A 1 167 ? -4.530 4.135 13.418 1.00 90.62 167 ILE A C 1
ATOM 1345 O O . ILE A 1 167 ? -5.311 4.036 14.365 1.00 90.62 167 ILE A O 1
ATOM 1349 N N . HIS A 1 168 ? -3.814 3.104 12.963 1.00 91.50 168 HIS A N 1
ATOM 1350 C CA . HIS A 1 168 ? -3.843 1.775 13.569 1.00 91.50 168 HIS A CA 1
ATOM 1351 C C . HIS A 1 168 ? -3.424 1.827 15.044 1.00 91.50 168 HIS A C 1
ATOM 1353 O O . HIS A 1 168 ? -4.205 1.431 15.908 1.00 91.50 168 HIS A O 1
ATOM 1359 N N . ASN A 1 169 ? -2.264 2.414 15.350 1.00 91.88 169 ASN A N 1
ATOM 1360 C CA . ASN A 1 169 ? -1.758 2.528 16.719 1.00 91.88 169 ASN A CA 1
ATOM 1361 C C . ASN A 1 169 ? -2.711 3.318 17.627 1.00 91.88 169 ASN A C 1
ATOM 1363 O O . ASN A 1 169 ? -3.002 2.878 18.739 1.00 91.88 169 ASN A O 1
ATOM 1367 N N . SER A 1 170 ? -3.238 4.452 17.150 1.00 90.69 170 SER A N 1
ATOM 1368 C CA . SER A 1 170 ? -4.237 5.231 17.890 1.00 90.69 170 SER A CA 1
ATOM 1369 C C . SER A 1 170 ? -5.483 4.404 18.204 1.00 90.69 170 SER A C 1
ATOM 1371 O O . SER A 1 170 ? -6.057 4.519 19.290 1.00 90.69 170 SER A O 1
ATOM 1373 N N . MET A 1 171 ? -5.909 3.549 17.270 1.00 88.62 171 MET A N 1
ATOM 1374 C CA . MET A 1 171 ? -7.056 2.670 17.471 1.00 88.62 171 MET A CA 1
ATOM 1375 C C . MET A 1 171 ? -6.773 1.587 18.512 1.00 88.62 171 MET A C 1
ATOM 1377 O O . MET A 1 171 ? -7.593 1.392 19.412 1.00 88.62 171 MET A O 1
ATOM 1381 N N . ILE A 1 172 ? -5.622 0.914 18.421 1.00 91.88 172 ILE A N 1
ATOM 1382 C CA . ILE A 1 172 ? -5.182 -0.072 19.417 1.00 91.88 172 ILE A CA 1
ATOM 1383 C C . ILE A 1 172 ? -5.179 0.563 20.808 1.00 91.88 172 ILE A C 1
ATOM 1385 O O . ILE A 1 172 ? -5.851 0.063 21.711 1.00 91.88 172 ILE A O 1
ATOM 1389 N N . GLU A 1 173 ? -4.529 1.718 20.963 1.00 92.38 173 GLU A N 1
ATOM 1390 C CA . GLU A 1 173 ? -4.451 2.427 22.240 1.00 92.38 173 GLU A CA 1
ATOM 1391 C C . GLU A 1 173 ? -5.847 2.763 22.789 1.00 92.38 173 GLU A C 1
ATOM 1393 O O . GLU A 1 173 ? -6.145 2.529 23.966 1.00 92.38 173 GLU A O 1
ATOM 1398 N N . CYS A 1 174 ? -6.742 3.277 21.942 1.00 90.50 174 CYS A N 1
ATOM 1399 C CA . CYS A 1 174 ? -8.110 3.596 22.335 1.00 90.50 174 CYS A CA 1
ATOM 1400 C C . CYS A 1 174 ? -8.891 2.358 22.795 1.00 90.50 174 CYS A C 1
ATOM 1402 O O . CYS A 1 174 ? -9.558 2.404 23.834 1.00 90.50 174 CYS A O 1
ATOM 1404 N N . LEU A 1 175 ? -8.814 1.254 22.047 1.00 89.94 175 LEU A N 1
ATOM 1405 C CA . LEU A 1 175 ? -9.499 0.005 22.378 1.00 89.94 175 LEU A CA 1
ATOM 1406 C C . LEU A 1 175 ? -8.967 -0.612 23.669 1.00 89.94 175 LEU A C 1
ATOM 1408 O O . LEU A 1 175 ? -9.755 -1.012 24.527 1.00 89.94 175 LEU A O 1
ATOM 1412 N N . GLU A 1 176 ? -7.651 -0.647 23.848 1.00 92.62 176 GLU A N 1
ATOM 1413 C CA . GLU A 1 176 ? -7.035 -1.120 25.083 1.00 92.62 176 GLU A CA 1
ATOM 1414 C C . GLU A 1 176 ? -7.439 -0.264 26.282 1.00 92.62 176 GLU A C 1
ATOM 1416 O O . GLU A 1 176 ? -7.769 -0.791 27.345 1.00 92.62 176 GLU A O 1
ATOM 1421 N N . ASN A 1 177 ? -7.467 1.060 26.124 1.00 91.56 177 ASN A N 1
ATOM 1422 C CA . ASN A 1 177 ? -7.883 1.973 27.183 1.00 91.56 177 ASN A CA 1
ATOM 1423 C C . ASN A 1 177 ? -9.366 1.820 27.539 1.00 91.56 177 ASN A C 1
ATOM 1425 O O . ASN A 1 177 ? -9.724 1.961 28.710 1.00 91.56 177 ASN A O 1
ATOM 1429 N N . LEU A 1 178 ? -10.229 1.496 26.571 1.00 89.88 178 LEU A N 1
ATOM 1430 C CA . LEU A 1 178 ? -11.607 1.099 26.857 1.00 89.88 178 LEU A CA 1
ATOM 1431 C C . LEU A 1 178 ? -11.638 -0.218 27.633 1.00 89.88 178 LEU A C 1
ATOM 1433 O O . LEU A 1 178 ? -12.244 -0.267 28.697 1.00 89.88 178 LEU A O 1
ATOM 1437 N N . LEU A 1 179 ? -10.938 -1.252 27.165 1.00 89.69 179 LEU A N 1
ATOM 1438 C CA . LEU A 1 179 ? -10.893 -2.560 27.827 1.00 89.69 179 LEU A CA 1
ATOM 1439 C C . LEU A 1 179 ? -10.383 -2.480 29.274 1.00 89.69 179 LEU A C 1
ATOM 1441 O O . LEU A 1 179 ? -10.935 -3.146 30.146 1.00 89.69 179 LEU A O 1
ATOM 1445 N N . LYS A 1 180 ? -9.399 -1.617 29.564 1.00 91.38 180 LYS A N 1
ATOM 1446 C CA . LYS A 1 180 ? -8.898 -1.366 30.930 1.00 91.38 180 LYS A CA 1
ATOM 1447 C C . LYS A 1 180 ? -9.974 -0.837 31.885 1.00 91.38 180 LYS A C 1
ATOM 1449 O O . LYS A 1 180 ? -9.857 -1.041 33.090 1.00 91.38 180 LYS A O 1
ATOM 1454 N N . LYS A 1 181 ? -11.021 -0.171 31.383 1.00 88.62 181 LYS A N 1
ATOM 1455 C CA . LYS A 1 181 ? -12.149 0.297 32.211 1.00 88.62 181 LYS A CA 1
ATOM 1456 C C . LYS A 1 181 ? -13.101 -0.833 32.619 1.00 88.62 181 LYS A C 1
ATOM 1458 O O . LYS A 1 181 ? -13.882 -0.628 33.551 1.00 88.62 181 LYS A O 1
ATOM 1463 N N . GLY A 1 182 ? -13.046 -1.985 31.943 1.00 85.62 182 GLY A N 1
ATOM 1464 C CA . GLY A 1 182 ? -13.878 -3.154 32.227 1.00 85.62 182 GLY A CA 1
ATOM 1465 C C . GLY A 1 182 ? -15.367 -2.814 32.236 1.00 85.62 182 GLY A C 1
ATOM 1466 O O . GLY A 1 182 ? -15.917 -2.332 31.247 1.00 85.62 182 GLY A O 1
ATOM 1467 N N . ASP A 1 183 ? -16.014 -3.010 33.380 1.00 82.44 183 ASP A N 1
ATOM 1468 C CA . ASP A 1 183 ? -17.466 -2.849 33.499 1.00 82.44 183 ASP A CA 1
ATOM 1469 C C . ASP A 1 183 ? -17.928 -1.390 33.565 1.00 82.44 183 ASP A C 1
ATOM 1471 O O . ASP A 1 183 ? -19.101 -1.085 33.353 1.00 82.44 183 ASP A O 1
ATOM 1475 N N . ASN A 1 184 ? -16.991 -0.459 33.754 1.00 84.81 184 ASN A N 1
ATOM 1476 C CA . ASN A 1 184 ? -17.271 0.974 33.830 1.00 84.81 184 ASN A CA 1
ATOM 1477 C C . ASN A 1 184 ? -17.319 1.664 32.456 1.00 84.81 184 ASN A C 1
ATOM 1479 O O . ASN A 1 184 ? -17.358 2.895 32.390 1.00 84.81 184 ASN A O 1
ATOM 1483 N N . ILE A 1 185 ? -17.263 0.911 31.353 1.00 85.94 185 ILE A N 1
ATOM 1484 C CA . ILE A 1 185 ? -17.306 1.487 30.006 1.00 85.94 185 ILE A CA 1
ATOM 1485 C C . ILE A 1 185 ? -18.705 2.033 29.727 1.00 85.94 185 ILE A C 1
ATOM 1487 O O . ILE A 1 185 ? -19.701 1.308 29.750 1.00 85.94 185 ILE A O 1
ATOM 1491 N N . LEU A 1 186 ? -18.767 3.319 29.389 1.00 83.81 186 LEU A N 1
ATOM 1492 C CA . LEU A 1 186 ? -19.999 3.994 29.013 1.00 83.81 186 LEU A CA 1
ATOM 1493 C C . LEU A 1 186 ? -20.024 4.264 27.508 1.00 83.81 186 LEU A C 1
ATOM 1495 O O . LEU A 1 186 ? -18.997 4.480 26.868 1.00 83.81 186 LEU A O 1
ATOM 1499 N N . VAL A 1 187 ? -21.223 4.374 26.936 1.00 82.44 187 VAL A N 1
ATOM 1500 C CA . VAL A 1 187 ? -21.422 4.698 25.507 1.00 82.44 187 VAL A CA 1
ATOM 1501 C C . VAL A 1 187 ? -20.676 5.969 25.087 1.00 82.44 187 VAL A C 1
ATOM 1503 O O . VAL A 1 187 ? -20.141 6.052 23.982 1.00 82.44 187 VAL A O 1
ATOM 1506 N N . LYS A 1 188 ? -20.607 6.966 25.981 1.00 86.06 188 LYS A N 1
ATOM 1507 C CA . LYS A 1 188 ? -19.870 8.217 25.745 1.00 86.06 188 LYS A CA 1
ATOM 1508 C C . LYS A 1 188 ? -18.370 7.992 25.535 1.00 86.06 188 LYS A C 1
ATOM 1510 O O . LYS A 1 188 ? -17.754 8.771 24.822 1.00 86.06 188 LYS A O 1
ATOM 1515 N N . ASP A 1 189 ? -17.789 6.955 26.136 1.00 87.62 189 ASP A N 1
ATOM 1516 C CA . ASP A 1 189 ? -16.373 6.630 25.964 1.00 87.62 189 ASP A CA 1
ATOM 1517 C C . ASP A 1 189 ? -16.114 6.079 24.559 1.00 87.62 189 ASP A C 1
ATOM 1519 O O . ASP A 1 189 ? -15.162 6.492 23.907 1.00 87.62 189 ASP A O 1
ATOM 1523 N N . ILE A 1 190 ? -17.014 5.236 24.048 1.00 86.38 190 ILE A N 1
ATOM 1524 C CA . ILE A 1 190 ? -16.929 4.681 22.687 1.00 86.38 190 ILE A CA 1
ATOM 1525 C C . ILE A 1 190 ? -17.124 5.786 21.640 1.00 86.38 190 ILE A C 1
ATOM 1527 O O . ILE A 1 190 ? -16.389 5.861 20.660 1.00 86.38 190 ILE A O 1
ATOM 1531 N N . LYS A 1 191 ? -18.072 6.706 21.873 1.00 87.69 191 LYS A N 1
ATOM 1532 C CA . LYS A 1 191 ? -18.261 7.883 21.007 1.00 87.69 191 LYS A CA 1
ATOM 1533 C C . LYS A 1 191 ? -17.015 8.771 20.961 1.00 87.69 191 LYS A C 1
ATOM 1535 O O . LYS A 1 191 ? -16.627 9.188 19.878 1.00 87.69 191 LYS A O 1
ATOM 1540 N N . LYS A 1 192 ? -16.352 8.995 22.101 1.00 89.56 192 LYS A N 1
ATOM 1541 C CA . LYS A 1 192 ? -15.088 9.749 22.148 1.00 89.56 192 LYS A CA 1
ATOM 1542 C C . LYS A 1 192 ? -13.994 9.104 21.302 1.00 89.56 192 LYS A C 1
ATOM 1544 O O . LYS A 1 192 ? -13.285 9.827 20.616 1.00 89.56 192 LYS A O 1
ATOM 1549 N N . VAL A 1 193 ? -13.877 7.774 21.330 1.00 88.75 193 VAL A N 1
ATOM 1550 C CA . VAL A 1 193 ? -12.928 7.055 20.465 1.00 88.75 193 VAL A CA 1
ATOM 1551 C C . VAL A 1 193 ? -13.247 7.310 18.994 1.00 88.75 193 VAL A C 1
ATOM 1553 O O . VAL A 1 193 ? -12.359 7.694 18.240 1.00 88.75 193 VAL A O 1
ATOM 1556 N N . LYS A 1 194 ? -14.521 7.197 18.596 1.00 88.50 194 LYS A N 1
ATOM 1557 C CA . LYS A 1 194 ? -14.947 7.502 17.223 1.00 88.50 194 LYS A CA 1
ATOM 1558 C C . LYS A 1 194 ? -14.534 8.911 16.793 1.00 88.50 194 LYS A C 1
ATOM 1560 O O . LYS A 1 194 ? -13.930 9.084 15.739 1.00 88.50 194 LYS A O 1
ATOM 1565 N N . ASP A 1 195 ? -14.854 9.908 17.612 1.00 90.00 195 ASP A N 1
ATOM 1566 C CA . ASP A 1 195 ? -14.588 11.312 17.294 1.00 90.00 195 ASP A CA 1
ATOM 1567 C C . ASP A 1 195 ? -13.078 11.601 17.226 1.00 90.00 195 ASP A C 1
ATOM 1569 O O . ASP A 1 195 ? -12.633 12.358 16.361 1.00 90.00 195 ASP A O 1
ATOM 1573 N N . GLN A 1 196 ? -12.281 10.958 18.088 1.00 90.00 196 GLN A N 1
ATOM 1574 C CA . GLN A 1 196 ? -10.822 11.056 18.074 1.00 90.00 196 GLN A CA 1
ATOM 1575 C C . GLN A 1 196 ? -10.231 10.501 16.772 1.00 90.00 196 GLN A C 1
ATOM 1577 O O . GLN A 1 196 ? -9.471 11.205 16.109 1.00 90.00 196 GLN A O 1
ATOM 1582 N N . ILE A 1 197 ? -10.619 9.286 16.367 1.00 88.50 197 ILE A N 1
ATOM 1583 C CA . ILE A 1 197 ? -10.103 8.657 15.141 1.00 88.50 197 ILE A CA 1
ATOM 1584 C C . ILE A 1 197 ? -10.512 9.449 13.894 1.00 88.50 197 ILE A C 1
ATOM 1586 O O . ILE A 1 197 ? -9.687 9.674 13.009 1.00 88.50 197 ILE A O 1
ATOM 1590 N N . ILE A 1 198 ? -11.751 9.950 13.836 1.00 88.25 198 ILE A N 1
ATOM 1591 C CA . ILE A 1 198 ? -12.207 10.807 12.729 1.00 88.25 198 ILE A CA 1
ATOM 1592 C C . ILE A 1 198 ? -11.356 12.076 12.638 1.00 88.25 198 ILE A C 1
ATOM 1594 O O . ILE A 1 198 ? -10.905 12.444 11.552 1.00 88.25 198 ILE A O 1
ATOM 1598 N N . LYS A 1 199 ? -11.117 12.741 13.772 1.00 88.50 199 LYS A N 1
ATOM 1599 C CA . LYS A 1 199 ? -10.324 13.972 13.820 1.00 88.50 199 LYS A CA 1
ATOM 1600 C C . LYS A 1 199 ? -8.875 13.732 13.397 1.00 88.50 199 LYS A C 1
ATOM 1602 O O . LYS A 1 199 ? -8.317 14.530 12.646 1.00 88.50 199 LYS A O 1
ATOM 1607 N N . GLU A 1 200 ? -8.267 12.644 13.861 1.00 87.94 200 GLU A N 1
ATOM 1608 C CA . GLU A 1 200 ? -6.913 12.265 13.459 1.00 87.94 200 GLU A CA 1
ATOM 1609 C C . GLU A 1 200 ? -6.833 11.970 11.961 1.00 87.94 200 GLU A C 1
ATOM 1611 O O . GLU A 1 200 ? -5.948 12.503 11.289 1.00 87.94 200 GLU A O 1
ATOM 1616 N N . ASN A 1 201 ? -7.791 11.214 11.417 1.00 86.94 201 ASN A N 1
ATOM 1617 C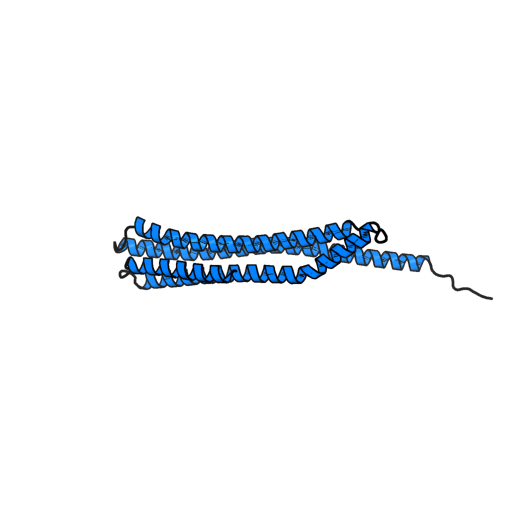 CA . ASN A 1 201 ? -7.853 10.917 9.989 1.00 86.94 201 ASN A CA 1
ATOM 1618 C C . ASN A 1 201 ? -7.958 12.198 9.138 1.00 86.94 201 ASN A C 1
ATOM 1620 O O . ASN A 1 201 ? -7.207 12.379 8.180 1.00 86.94 201 ASN A O 1
ATOM 1624 N N . GLN A 1 202 ? -8.828 13.136 9.524 1.00 85.81 202 GLN A N 1
ATOM 1625 C CA . GLN A 1 202 ? -8.969 14.430 8.843 1.00 85.81 202 GLN A CA 1
ATOM 1626 C C . GLN A 1 202 ? -7.670 15.252 8.868 1.00 85.81 202 GLN A C 1
ATOM 1628 O O . GLN A 1 202 ? -7.288 15.845 7.855 1.00 85.81 202 GLN A O 1
ATOM 1633 N N . GLY A 1 203 ? -6.953 15.258 9.996 1.00 82.56 203 GLY A N 1
ATOM 1634 C CA . GLY A 1 203 ? -5.649 15.917 10.107 1.00 82.56 203 GLY A CA 1
ATOM 1635 C C . GLY A 1 203 ? -4.591 15.316 9.175 1.00 82.56 203 GLY A C 1
ATOM 1636 O O . GLY A 1 203 ? -3.795 16.048 8.582 1.00 82.56 203 GLY A O 1
ATOM 1637 N N . LEU A 1 204 ? -4.609 13.994 8.990 1.00 79.81 204 LEU A N 1
ATOM 1638 C CA . LEU A 1 204 ? -3.697 13.307 8.073 1.00 79.81 204 LEU A CA 1
ATOM 1639 C C . LEU A 1 204 ? -4.041 13.575 6.607 1.00 79.81 204 LEU A C 1
ATOM 1641 O O . LEU A 1 204 ? -3.135 13.853 5.826 1.00 79.81 204 LEU A O 1
ATOM 1645 N N . MET A 1 205 ? -5.326 13.591 6.246 1.00 71.94 205 MET A N 1
ATOM 1646 C CA . MET A 1 205 ? -5.781 13.941 4.892 1.00 71.94 205 MET A CA 1
ATOM 1647 C C . MET A 1 205 ? -5.384 15.364 4.491 1.00 71.94 205 MET A C 1
ATOM 1649 O O . MET A 1 205 ? -4.950 15.597 3.366 1.00 71.94 205 MET A O 1
ATOM 1653 N N . SER A 1 206 ? -5.446 16.301 5.438 1.00 67.56 206 SER A N 1
ATOM 1654 C CA . SER A 1 206 ? -5.053 17.701 5.228 1.00 67.56 206 SER A CA 1
ATOM 1655 C C . SER A 1 206 ? -3.547 17.872 5.000 1.00 67.56 206 SER A C 1
ATOM 1657 O O . SER A 1 206 ? -3.110 18.893 4.488 1.00 67.56 206 SER A O 1
ATOM 1659 N N . SER A 1 207 ? -2.750 16.875 5.392 1.00 57.84 207 SER A N 1
ATOM 1660 C CA . SER A 1 207 ? -1.294 16.892 5.264 1.00 57.84 207 SER A CA 1
ATOM 1661 C C . SER A 1 207 ? -0.807 16.265 3.954 1.00 57.84 207 SER A C 1
ATOM 1663 O O . SER A 1 207 ? 0.398 16.248 3.727 1.00 57.84 207 SER A O 1
ATOM 1665 N N . ILE A 1 208 ? -1.691 15.677 3.133 1.00 51.69 208 ILE A N 1
ATOM 1666 C CA . ILE A 1 208 ? -1.351 14.964 1.882 1.00 51.69 208 ILE A CA 1
ATOM 1667 C C . ILE A 1 208 ? -1.398 15.889 0.645 1.00 51.69 208 ILE A C 1
ATOM 1669 O O . ILE A 1 208 ? -0.803 15.534 -0.373 1.00 51.69 208 ILE A O 1
ATOM 1673 N N . GLN A 1 209 ? -2.034 17.063 0.745 1.00 41.72 209 GLN A N 1
ATOM 1674 C CA . GLN A 1 209 ? -2.005 18.130 -0.272 1.00 41.72 209 GLN A CA 1
ATOM 1675 C C . GLN A 1 209 ? -0.729 18.969 -0.179 1.00 41.72 209 GLN A C 1
ATOM 1677 O O . GLN A 1 209 ? -0.254 19.396 -1.254 1.00 41.72 209 GLN A O 1
#

Sequence (209 aa):
MNTQPELNIDGFFDNIITSYESRIQKIQTVFQSSENITESSYSLFGNVNNSLNELTKEIEILNSRLSETLAKNGSLRKKDYNTIMSCIFDIIDEKRSEAES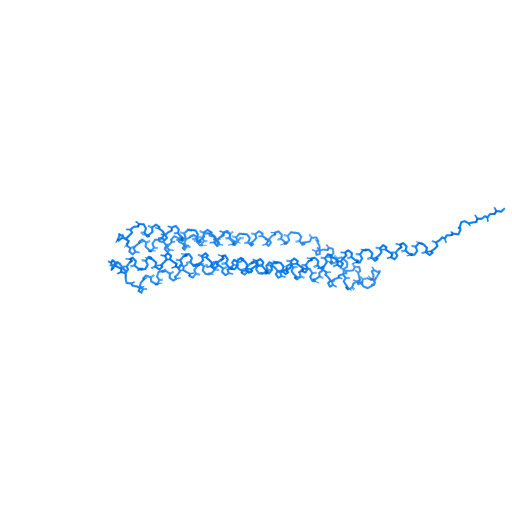QFLNFVETQKETAQSLKNGLLGLKDITSPDALERISIIKEQLSQIPKLQEMRKEKVMKTFLNFQKIHNSMIECLENLLKKGDNILVKDIKKVKDQIIKENQGLMSSIQ

Foldseek 3Di:
DDDDPPDPVVVVVVVVVVVVVVVVVVVVVVLVVLVVVLVVLVVVLVVLLVVLVVLLVLLVVLLVLLLVLCVVLVQDDSVLSCVLVVLLSVLLVVLSVVLSVLSVVLSVVSVVLSVVLVVLVVPPPDCPDPVNVVSVVVSVVSVVCVVVVNVVSVVLSVLSVVLSVVLSVLSSVLSVVQVVCRSVRHPVSSNVSSVVSVVSSVVSVVVND